Protein AF-A0A0S8E9A7-F1 (afdb_monomer)

Radius of gyration: 18.92 Å; Cα contacts (8 Å, |Δi|>4): 318; chains: 1; bounding box: 52×30×54 Å

Mean predicted aligned error: 4.1 Å

Secondary structure (DSSP, 8-state):
--HHHHHHHHHHHHHHHTT-HHHHHHHHHHHHHHSS--HHHHHHHHHHHHHTT-HHHHHHHHHHHHHH--SHHHHHHHHHHHHHTT-TTTTHHHHHHHHTSTTTHHHHHHHHHHHHHHTT-HHHHHHHHHHHHHH-TT-HHHHHHHHHHHHHTT-HHHHHHHHHHHHHH-TT-HHHHHHHHHHHHHHHT--

Solvent-accessible surface area (backbone atoms only — not comparable to full-atom values): 9112 Å² total; per-residue (Å²): 132,54,74,69,33,51,51,24,46,55,49,13,55,54,30,42,76,71,66,38,24,66,64,13,32,54,25,30,50,56,19,32,73,74,48,72,87,41,43,74,53,25,45,52,32,13,56,24,22,53,74,35,103,37,50,70,59,8,46,53,26,17,54,51,14,28,74,73,42,81,42,38,70,29,23,31,48,33,15,51,37,31,42,74,60,70,38,32,72,76,12,42,64,32,12,55,60,8,35,74,34,82,93,45,16,30,62,16,20,31,52,37,12,53,24,23,50,76,68,68,38,48,69,63,14,43,56,27,16,52,50,10,32,72,68,32,79,76,41,28,70,27,29,30,51,40,13,52,47,28,47,77,70,69,36,28,70,63,11,34,53,29,19,50,55,12,32,76,69,42,78,81,46,64,70,43,52,53,53,31,52,55,21,51,51,59,56,70,72,58,129

Foldseek 3Di:
DDPQLVVLQVQLVVCVVVVVLVSSLVSLVSSCVVPVQDLVSLLSNLVSCLSPPRLVSNLVSLVSSCVSPVALSSLLSNLVSCVSVVNLPVSQVSLVRNLVDLVCVLVSLLSNLVSCVSVVNLVSSLVSLVSSCVSPVLPLSSLLSNLVSCVVVVNLVSSLVSLVSSCVNVVPDPSSVVSNVVSVVSVVPPD

Nearest PDB structures (foldseek):
  6vbv-assembly1_4  TM=8.649E-01  e=5.309E-06  Bos taurus
  3fp3-assembly1_A  TM=7.570E-01  e=5.436E-05  Saccharomyces cerevisiae
  6i57-assembly1_A  TM=9.140E-01  e=6.088E-04  Homo sapiens
  2vyi-assembly2_B  TM=7.042E-01  e=2.721E-04  Homo sapiens
  6sar-assembly1_A  TM=5.916E-01  e=5.700E-03  Escherichia coli K-12

Structure (mmCIF, N/CA/C/O backbone):
data_AF-A0A0S8E9A7-F1
#
_entry.id   AF-A0A0S8E9A7-F1
#
loop_
_atom_site.group_PDB
_atom_site.id
_atom_site.type_symbol
_atom_site.label_atom_id
_atom_site.label_alt_id
_atom_site.label_comp_id
_atom_site.label_asym_id
_atom_site.label_entity_id
_atom_site.label_seq_id
_atom_site.pdbx_PDB_ins_code
_atom_site.Cartn_x
_atom_site.Cartn_y
_atom_site.Cartn_z
_atom_site.occupancy
_atom_site.B_iso_or_equiv
_atom_site.auth_seq_id
_atom_site.auth_comp_id
_atom_site.auth_asym_id
_atom_site.auth_atom_id
_ato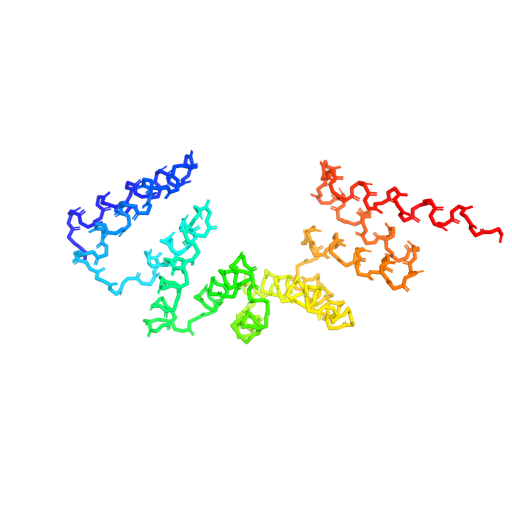m_site.pdbx_PDB_model_num
ATOM 1 N N . MET A 1 1 ? 23.914 -4.290 -19.694 1.00 64.25 1 MET A N 1
ATOM 2 C CA . MET A 1 1 ? 23.560 -2.848 -19.693 1.00 64.25 1 MET A CA 1
ATOM 3 C C . MET A 1 1 ? 24.747 -2.047 -20.204 1.00 64.25 1 MET A C 1
ATOM 5 O O . MET A 1 1 ? 25.859 -2.340 -19.786 1.00 64.25 1 MET A O 1
ATOM 9 N N . THR A 1 2 ? 24.536 -1.059 -21.077 1.00 79.62 2 THR A N 1
ATOM 10 C CA . THR A 1 2 ? 25.608 -0.145 -21.520 1.00 79.62 2 THR A CA 1
ATOM 11 C C . THR A 1 2 ? 25.925 0.902 -20.444 1.00 79.62 2 THR A C 1
ATOM 13 O O . THR A 1 2 ? 25.114 1.138 -19.540 1.00 79.62 2 THR A O 1
ATOM 16 N N . SER A 1 3 ? 27.086 1.561 -20.542 1.00 78.31 3 SER A N 1
ATOM 17 C CA . SER A 1 3 ? 27.472 2.673 -19.655 1.00 78.31 3 SER A CA 1
ATOM 18 C C . SER A 1 3 ? 26.429 3.800 -19.661 1.00 78.31 3 SER A C 1
ATOM 20 O O . SER A 1 3 ? 26.074 4.334 -18.609 1.00 78.31 3 SER A O 1
ATOM 22 N N . THR A 1 4 ? 25.853 4.089 -20.831 1.00 84.38 4 THR A N 1
ATOM 23 C CA . THR A 1 4 ? 24.794 5.088 -21.012 1.00 84.38 4 THR A CA 1
ATOM 24 C C . THR A 1 4 ? 23.491 4.683 -20.315 1.00 84.38 4 THR A C 1
ATOM 26 O O . THR A 1 4 ? 22.898 5.504 -19.617 1.00 84.38 4 THR A O 1
ATOM 29 N N . THR A 1 5 ? 23.054 3.423 -20.425 1.00 87.75 5 THR A N 1
ATOM 30 C CA . THR A 1 5 ? 21.851 2.922 -19.728 1.00 87.75 5 THR A CA 1
ATOM 31 C C . THR A 1 5 ? 22.016 2.972 -18.207 1.00 87.75 5 THR A C 1
ATOM 33 O O . THR A 1 5 ? 21.105 3.399 -17.498 1.00 87.75 5 THR A O 1
ATOM 36 N N . ARG A 1 6 ? 23.195 2.596 -17.692 1.00 89.31 6 ARG A N 1
ATOM 37 C CA . ARG A 1 6 ? 23.497 2.649 -16.253 1.00 89.31 6 ARG A CA 1
ATOM 38 C C . ARG A 1 6 ? 23.451 4.079 -15.708 1.00 89.31 6 ARG A C 1
ATOM 40 O O . ARG A 1 6 ? 22.835 4.308 -14.670 1.00 89.31 6 ARG A O 1
ATOM 47 N N . ARG A 1 7 ? 24.014 5.043 -16.444 1.00 94.12 7 ARG A N 1
ATOM 48 C CA . ARG A 1 7 ? 23.962 6.469 -16.089 1.00 94.12 7 ARG A CA 1
ATOM 49 C C . ARG A 1 7 ? 22.524 6.972 -15.936 1.00 94.12 7 ARG A C 1
ATOM 51 O O . ARG A 1 7 ? 22.223 7.670 -14.972 1.00 94.12 7 ARG A O 1
ATOM 58 N N . TRP A 1 8 ? 21.628 6.608 -16.855 1.00 94.25 8 TRP A N 1
ATOM 59 C CA . TRP A 1 8 ? 20.220 7.016 -16.782 1.00 94.25 8 TRP A CA 1
ATOM 60 C C . TRP A 1 8 ? 19.472 6.389 -15.602 1.00 94.25 8 TRP A C 1
ATOM 62 O O . TRP A 1 8 ? 18.645 7.055 -14.982 1.00 94.25 8 TRP A O 1
ATOM 72 N N . LEU A 1 9 ? 19.786 5.142 -15.244 1.00 94.50 9 LEU A N 1
ATOM 73 C CA . LEU A 1 9 ? 19.215 4.507 -14.056 1.00 94.50 9 LEU A CA 1
ATOM 74 C C . LEU A 1 9 ? 19.636 5.222 -12.762 1.00 94.50 9 LEU A C 1
ATOM 76 O O . LEU A 1 9 ? 18.802 5.481 -11.893 1.00 94.50 9 LEU A O 1
ATOM 80 N N . GLU A 1 10 ? 20.921 5.545 -12.628 1.00 95.00 10 GLU A N 1
ATOM 81 C CA . GLU A 1 10 ? 21.455 6.253 -11.459 1.00 95.00 10 GLU A CA 1
ATOM 82 C C . GLU A 1 10 ? 20.891 7.679 -11.354 1.00 95.00 10 GLU A C 1
ATOM 84 O O . GLU A 1 10 ? 20.508 8.119 -10.266 1.00 95.00 10 GLU A O 1
ATOM 89 N N . GLU A 1 11 ? 20.758 8.369 -12.490 1.00 95.50 11 GLU A N 1
ATOM 90 C CA . GLU A 1 11 ? 20.079 9.662 -12.598 1.00 95.50 11 GLU A CA 1
ATOM 91 C C . GLU A 1 11 ? 18.633 9.588 -12.102 1.00 95.50 11 GLU A C 1
ATOM 93 O O . GLU A 1 11 ? 18.245 10.358 -11.220 1.00 95.50 11 GLU A O 1
ATOM 98 N N . GLY A 1 12 ? 17.857 8.633 -12.626 1.00 95.44 12 GLY A N 1
ATOM 99 C CA . GLY A 1 12 ? 16.456 8.452 -12.261 1.00 95.44 12 GLY A CA 1
ATOM 100 C C . GLY A 1 12 ? 16.286 8.185 -10.770 1.00 95.44 12 GLY A C 1
ATOM 101 O O . GLY A 1 12 ? 15.520 8.879 -10.106 1.00 95.44 12 GLY A O 1
ATOM 102 N N . ARG A 1 13 ? 17.095 7.283 -10.196 1.00 95.56 13 ARG A N 1
ATOM 103 C CA . ARG A 1 13 ? 17.084 7.001 -8.748 1.00 95.56 13 ARG A CA 1
ATOM 104 C C . ARG A 1 13 ? 17.425 8.233 -7.914 1.00 95.56 13 ARG A C 1
ATOM 106 O O . ARG A 1 13 ? 16.851 8.441 -6.846 1.00 95.56 13 ARG A O 1
ATOM 113 N N . ARG A 1 14 ? 18.380 9.052 -8.365 1.00 96.88 14 ARG A N 1
ATOM 114 C CA . ARG A 1 14 ? 18.769 10.275 -7.653 1.00 96.88 14 ARG A CA 1
ATOM 115 C C . ARG A 1 14 ? 17.646 11.308 -7.660 1.00 96.88 14 ARG A C 1
ATOM 117 O O . ARG A 1 14 ? 17.377 11.882 -6.610 1.00 96.88 14 ARG A O 1
ATOM 124 N N . ARG A 1 15 ? 17.002 11.526 -8.807 1.00 94.88 15 ARG A N 1
ATOM 125 C CA . ARG A 1 15 ? 15.858 12.441 -8.939 1.00 94.88 15 ARG A CA 1
ATOM 126 C C . ARG A 1 15 ? 14.651 11.965 -8.147 1.00 94.88 15 ARG A C 1
ATOM 128 O O . ARG A 1 15 ? 14.087 12.742 -7.386 1.00 94.88 15 ARG A O 1
ATOM 135 N N . HIS A 1 16 ? 14.352 10.668 -8.213 1.00 92.88 16 HIS A N 1
ATOM 136 C CA . HIS A 1 16 ? 13.235 10.070 -7.484 1.00 92.88 16 HIS A CA 1
ATOM 137 C C . HIS A 1 16 ? 13.389 10.253 -5.971 1.00 92.88 16 HIS A C 1
ATOM 139 O O . HIS A 1 16 ? 12.453 10.686 -5.310 1.00 92.88 16 HIS A O 1
ATOM 145 N N . ARG A 1 17 ? 14.599 10.048 -5.427 1.00 93.31 17 ARG A N 1
ATOM 146 C CA . ARG A 1 17 ? 14.894 10.327 -4.007 1.00 93.31 17 ARG A CA 1
ATOM 147 C C . ARG A 1 17 ? 14.720 11.795 -3.612 1.00 93.31 17 ARG A C 1
ATOM 149 O O . ARG A 1 17 ? 14.474 12.071 -2.447 1.00 93.31 17 ARG A O 1
ATOM 156 N N . LYS A 1 18 ? 14.874 12.726 -4.556 1.00 94.00 18 LYS A N 1
ATOM 157 C CA . LYS A 1 18 ? 14.665 14.166 -4.343 1.00 94.00 18 LYS A CA 1
ATOM 158 C C . LYS A 1 18 ? 13.203 14.596 -4.525 1.00 94.00 18 LYS A C 1
ATOM 160 O O . LYS A 1 18 ? 12.924 15.781 -4.414 1.00 94.00 18 LYS A O 1
ATOM 165 N N . GLY A 1 19 ? 12.296 13.668 -4.838 1.00 91.31 19 GLY A N 1
ATOM 166 C CA . GLY A 1 19 ? 10.897 13.975 -5.144 1.00 91.31 19 GLY A CA 1
ATOM 167 C C . GLY A 1 19 ? 10.661 14.518 -6.558 1.00 91.31 19 GLY A C 1
ATOM 168 O O . GLY A 1 19 ? 9.518 14.775 -6.914 1.00 91.31 19 GLY A O 1
ATOM 169 N N . ASP A 1 20 ? 11.702 14.641 -7.393 1.00 93.69 20 ASP A N 1
ATOM 170 C CA . ASP A 1 20 ? 11.564 14.971 -8.819 1.00 93.69 20 ASP A CA 1
ATOM 171 C C . ASP A 1 20 ? 11.082 13.727 -9.585 1.00 93.69 20 ASP A C 1
ATOM 173 O O . ASP A 1 20 ? 11.854 13.030 -10.248 1.00 93.69 20 ASP A O 1
ATOM 177 N N . THR A 1 21 ? 9.800 13.396 -9.419 1.00 92.00 21 THR A N 1
ATOM 178 C CA . THR A 1 21 ? 9.164 12.199 -9.992 1.00 92.00 21 THR A CA 1
ATOM 179 C C . THR A 1 21 ? 9.057 12.289 -11.511 1.00 92.00 21 THR A C 1
ATOM 181 O O . THR A 1 21 ? 9.345 11.310 -12.201 1.00 92.00 21 THR A O 1
ATOM 184 N N . ARG A 1 22 ? 8.780 13.484 -12.047 1.00 90.88 22 ARG A N 1
ATOM 185 C CA . ARG A 1 22 ? 8.748 13.740 -13.493 1.00 90.88 22 ARG A CA 1
ATOM 186 C C . ARG A 1 22 ? 10.122 13.551 -14.137 1.00 90.88 22 ARG A C 1
ATOM 188 O O . ARG A 1 22 ? 10.251 12.797 -15.100 1.00 90.88 22 ARG A O 1
ATOM 195 N N . GLY A 1 23 ? 11.170 14.164 -13.585 1.00 93.25 23 GLY A N 1
ATOM 196 C CA . GLY A 1 23 ? 12.528 13.988 -14.094 1.00 93.25 23 GLY A CA 1
ATOM 197 C C . GLY A 1 23 ? 13.066 12.569 -13.890 1.00 93.25 23 GLY A C 1
ATOM 198 O O . GLY A 1 23 ? 13.834 12.071 -14.718 1.00 93.25 23 GLY A O 1
ATOM 199 N N . ALA A 1 24 ? 12.647 11.882 -12.822 1.00 94.88 24 ALA A N 1
ATOM 200 C CA . ALA A 1 24 ? 12.942 10.464 -12.642 1.0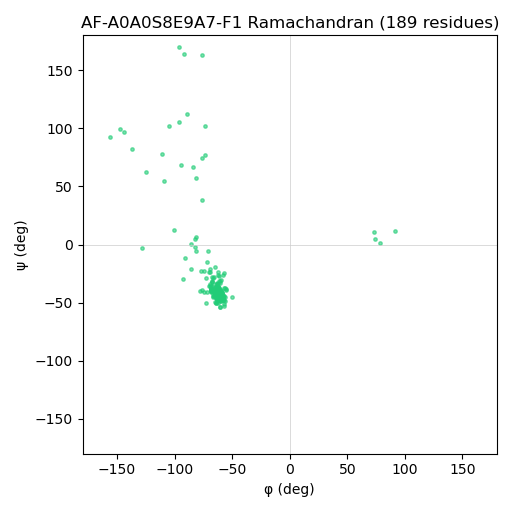0 94.88 24 ALA A CA 1
ATOM 201 C C . ALA A 1 24 ? 12.321 9.612 -13.755 1.00 94.88 24 ALA A C 1
ATOM 203 O O . ALA A 1 24 ? 13.015 8.775 -14.333 1.00 94.88 24 ALA A O 1
ATOM 204 N N . LEU A 1 25 ? 11.053 9.861 -14.096 1.00 92.94 25 LEU A N 1
ATOM 205 C CA . LEU A 1 25 ? 10.342 9.149 -15.154 1.00 92.94 25 LEU A CA 1
ATOM 206 C C . LEU A 1 25 ? 11.011 9.339 -16.520 1.00 92.94 25 LEU A C 1
ATOM 208 O O . LEU A 1 25 ? 11.219 8.365 -17.244 1.00 92.94 25 LEU A O 1
ATOM 212 N N . GLU A 1 26 ? 11.436 10.562 -16.845 1.00 93.19 26 GLU A N 1
ATOM 213 C CA . GLU A 1 26 ? 12.195 10.836 -18.069 1.00 93.19 26 GLU A CA 1
ATOM 214 C C . GLU A 1 26 ? 13.496 10.026 -18.124 1.00 93.19 26 GLU A C 1
ATOM 216 O O . GLU A 1 26 ? 13.791 9.389 -19.141 1.00 93.19 26 GLU A O 1
ATOM 221 N N . ALA A 1 27 ? 14.265 10.018 -17.030 1.00 95.00 27 ALA A N 1
ATOM 222 C CA . ALA A 1 27 ? 15.522 9.283 -16.934 1.00 95.00 27 ALA A CA 1
ATOM 223 C C . ALA A 1 27 ? 15.310 7.763 -17.038 1.00 95.00 27 ALA A C 1
ATOM 225 O O . ALA A 1 27 ? 16.007 7.097 -17.811 1.00 95.00 27 ALA A O 1
ATOM 226 N N . TYR A 1 28 ? 14.309 7.209 -16.347 1.00 95.25 28 TYR A N 1
ATOM 227 C CA . TYR A 1 28 ? 13.935 5.801 -16.490 1.00 95.25 28 TYR A CA 1
ATOM 228 C C . TYR A 1 28 ? 13.488 5.477 -17.920 1.00 95.25 28 TYR A C 1
ATOM 230 O O . TYR A 1 28 ? 13.915 4.465 -18.470 1.00 95.25 28 TYR A O 1
ATOM 238 N N . GLY A 1 29 ? 12.739 6.365 -18.578 1.00 92.81 29 GLY A N 1
ATOM 239 C CA . GLY A 1 29 ? 12.373 6.222 -19.988 1.00 92.81 29 GLY A CA 1
ATOM 240 C C . GLY A 1 29 ? 13.590 6.160 -20.918 1.00 92.81 29 GLY A C 1
ATOM 241 O O . GLY A 1 29 ? 13.630 5.334 -21.831 1.00 92.81 29 GLY A O 1
ATOM 242 N N . ARG A 1 30 ? 14.632 6.973 -20.673 1.00 94.62 30 ARG A N 1
ATOM 243 C CA . ARG A 1 30 ? 15.895 6.893 -21.438 1.00 94.62 30 ARG A CA 1
ATOM 244 C C . ARG A 1 30 ? 16.624 5.569 -21.205 1.00 94.62 30 ARG A C 1
ATOM 246 O O . ARG A 1 30 ? 17.165 5.003 -22.151 1.00 94.62 30 ARG A O 1
ATOM 253 N N . CYS A 1 31 ? 16.620 5.073 -19.966 1.00 93.38 31 CYS A N 1
ATOM 254 C CA . CYS A 1 31 ? 17.175 3.766 -19.615 1.00 93.38 31 CYS A CA 1
ATOM 255 C C . CYS A 1 31 ? 16.451 2.639 -20.375 1.00 93.38 31 CYS A C 1
ATOM 257 O O . CYS A 1 31 ? 17.096 1.819 -21.030 1.00 93.38 31 CYS A O 1
ATOM 259 N N . LEU A 1 32 ? 15.116 2.662 -20.362 1.00 94.19 32 LEU A N 1
ATOM 260 C CA . LEU A 1 32 ? 14.270 1.658 -21.007 1.00 94.19 32 LEU A CA 1
ATOM 261 C C . LEU A 1 32 ? 14.359 1.693 -22.539 1.00 94.19 32 LEU A C 1
ATOM 263 O O . LEU A 1 32 ? 14.236 0.651 -23.167 1.00 94.19 32 LEU A O 1
ATOM 267 N N . ARG A 1 33 ? 14.662 2.834 -23.173 1.00 93.25 33 ARG A N 1
ATOM 268 C CA . ARG A 1 33 ? 14.934 2.854 -24.625 1.00 93.25 33 ARG A CA 1
ATOM 269 C C . ARG A 1 33 ? 16.175 2.049 -25.022 1.00 93.25 33 ARG A C 1
ATOM 271 O O . ARG A 1 33 ? 16.192 1.469 -26.097 1.00 93.25 33 ARG A O 1
ATOM 278 N N . GLY A 1 34 ? 17.207 2.023 -24.175 1.00 89.75 34 GLY A N 1
ATOM 279 C CA . GLY A 1 34 ? 18.429 1.250 -24.435 1.00 89.75 34 GLY A CA 1
ATOM 280 C C . GLY A 1 34 ? 18.353 -0.212 -23.982 1.00 89.75 34 GLY A C 1
ATOM 281 O O . GLY A 1 34 ? 19.148 -1.030 -24.432 1.00 89.75 34 GLY A O 1
ATOM 282 N N . ALA A 1 35 ? 17.440 -0.532 -23.064 1.00 90.19 35 ALA A N 1
ATOM 283 C CA . ALA A 1 35 ? 17.187 -1.885 -22.578 1.00 90.19 35 ALA A CA 1
ATOM 284 C C . ALA A 1 35 ? 15.740 -1.968 -22.034 1.00 90.19 35 ALA A C 1
ATOM 286 O O . ALA A 1 35 ? 15.517 -1.623 -20.865 1.00 90.19 35 ALA A O 1
ATOM 287 N N . PRO A 1 36 ? 14.770 -2.373 -22.879 1.00 91.62 36 PRO A N 1
ATOM 288 C CA . PRO A 1 36 ? 13.335 -2.199 -22.626 1.00 91.62 36 PRO A CA 1
ATOM 289 C C . PRO A 1 36 ? 12.753 -3.122 -21.561 1.00 91.62 36 PRO A C 1
ATOM 291 O O . PRO A 1 36 ? 11.824 -2.707 -20.867 1.00 91.62 36 PRO A O 1
ATOM 294 N N . ASP A 1 37 ? 13.326 -4.308 -21.378 1.00 91.44 37 ASP A N 1
ATOM 295 C CA . ASP A 1 37 ? 12.751 -5.358 -20.531 1.00 91.44 37 ASP A CA 1
ATOM 296 C C . ASP A 1 37 ? 13.561 -5.542 -19.248 1.00 91.44 37 ASP A C 1
ATOM 298 O O . ASP A 1 37 ? 14.056 -6.616 -18.915 1.00 91.44 37 ASP A O 1
ATOM 302 N N . GLN A 1 38 ? 13.734 -4.439 -18.518 1.00 93.62 38 GLN A N 1
ATOM 303 C CA . GLN A 1 38 ? 14.379 -4.438 -17.209 1.00 93.62 38 GLN A CA 1
ATOM 304 C C . GLN A 1 38 ? 13.319 -4.291 -16.111 1.00 93.62 38 GLN A C 1
ATOM 306 O O . GLN A 1 38 ? 12.873 -3.166 -15.861 1.00 93.62 38 GLN A O 1
ATOM 311 N N . PRO A 1 39 ? 12.929 -5.379 -15.419 1.00 93.12 39 PRO A N 1
ATOM 312 C CA . PRO A 1 39 ? 11.796 -5.355 -14.499 1.00 93.12 39 PRO A CA 1
ATOM 313 C C . PRO A 1 39 ? 12.012 -4.349 -13.366 1.00 93.12 39 PRO A C 1
ATOM 315 O O . PRO A 1 39 ? 11.128 -3.553 -13.083 1.00 93.12 39 PRO A O 1
ATOM 318 N N . ASP A 1 40 ? 13.211 -4.266 -12.786 1.00 93.88 40 ASP A N 1
ATOM 319 C CA . ASP A 1 40 ? 13.479 -3.305 -11.708 1.00 93.88 40 ASP A CA 1
ATOM 320 C C . ASP A 1 40 ? 13.350 -1.839 -12.156 1.00 93.88 40 ASP A C 1
ATOM 322 O O . ASP A 1 40 ? 12.932 -0.990 -11.370 1.00 93.88 40 ASP A O 1
ATOM 326 N N . VAL A 1 41 ? 13.689 -1.526 -13.411 1.00 96.00 41 VAL A N 1
ATOM 327 C CA . VAL A 1 41 ? 13.551 -0.167 -13.961 1.00 96.00 41 VAL A CA 1
ATOM 328 C C . VAL A 1 41 ? 12.089 0.130 -14.289 1.00 96.00 41 VAL A C 1
ATOM 330 O O . VAL A 1 41 ? 11.626 1.233 -14.010 1.00 96.00 41 VAL A O 1
ATOM 333 N N . LEU A 1 42 ? 11.352 -0.852 -14.816 1.00 97.50 42 LEU A N 1
ATOM 334 C CA . LEU A 1 42 ? 9.910 -0.748 -15.052 1.00 97.50 42 LEU A CA 1
ATOM 335 C C . LEU A 1 42 ? 9.149 -0.502 -13.742 1.00 97.50 42 LEU A C 1
ATOM 337 O O . LEU A 1 42 ? 8.297 0.378 -13.694 1.00 97.50 42 LEU A O 1
ATOM 341 N N . LEU A 1 43 ? 9.505 -1.194 -12.656 1.00 96.88 43 LEU A N 1
ATOM 342 C CA . LEU A 1 43 ? 8.903 -0.967 -11.338 1.00 96.88 43 LEU A CA 1
ATOM 343 C C . LEU A 1 43 ? 9.204 0.436 -10.796 1.00 96.88 43 LEU A C 1
ATOM 345 O O . LEU A 1 43 ? 8.309 1.096 -10.274 1.00 96.88 43 LEU A O 1
ATOM 349 N N . LEU A 1 44 ? 10.442 0.919 -10.945 1.00 95.94 44 LEU A N 1
ATOM 350 C CA . LEU A 1 44 ? 10.803 2.283 -10.549 1.00 95.94 44 LEU A CA 1
ATOM 351 C C . LEU A 1 44 ? 10.053 3.340 -11.374 1.00 95.94 44 LEU A C 1
ATOM 353 O O . LEU A 1 44 ? 9.583 4.327 -10.809 1.00 95.94 44 LEU A O 1
ATOM 357 N N . ALA A 1 45 ? 9.903 3.120 -12.682 1.00 95.75 45 ALA A N 1
ATOM 358 C CA . ALA A 1 45 ? 9.120 3.983 -13.561 1.00 95.75 45 ALA A CA 1
ATOM 359 C C . ALA A 1 45 ? 7.635 3.986 -13.175 1.00 95.75 45 ALA A C 1
ATOM 361 O O . ALA A 1 45 ? 7.053 5.060 -13.066 1.00 95.75 45 ALA A O 1
ATOM 362 N N . ALA A 1 46 ? 7.051 2.820 -12.882 1.00 96.00 46 ALA A N 1
ATOM 363 C CA . ALA A 1 46 ? 5.670 2.703 -12.418 1.00 96.00 46 ALA A CA 1
ATOM 364 C C . ALA A 1 46 ? 5.437 3.472 -11.109 1.00 96.00 46 ALA A C 1
ATOM 366 O O . ALA A 1 46 ? 4.486 4.241 -10.998 1.00 96.00 46 ALA A O 1
ATOM 367 N N . MET A 1 47 ? 6.339 3.326 -10.133 1.00 93.38 47 MET A N 1
ATOM 368 C CA . MET A 1 47 ? 6.258 4.051 -8.860 1.00 93.38 47 MET A CA 1
ATOM 369 C C . MET A 1 47 ? 6.420 5.564 -9.042 1.00 93.38 47 MET A C 1
ATOM 371 O O . MET A 1 47 ? 5.692 6.328 -8.416 1.00 93.38 47 MET A O 1
ATOM 375 N N . ALA A 1 48 ? 7.360 6.006 -9.885 1.00 93.38 48 ALA A N 1
ATOM 376 C CA . ALA A 1 48 ? 7.546 7.426 -10.180 1.00 93.38 48 ALA A CA 1
ATOM 377 C C . ALA A 1 48 ? 6.321 8.016 -10.891 1.00 93.38 48 ALA A C 1
ATOM 379 O O . ALA A 1 48 ? 5.825 9.058 -10.473 1.00 93.38 48 ALA A O 1
ATOM 380 N N . ALA A 1 49 ? 5.794 7.318 -11.901 1.00 93.06 49 ALA A N 1
ATOM 381 C CA . ALA A 1 49 ? 4.602 7.727 -12.634 1.00 93.06 49 ALA A CA 1
ATOM 382 C C . ALA A 1 49 ? 3.349 7.752 -11.749 1.00 93.06 49 ALA A C 1
ATOM 384 O O . ALA A 1 49 ? 2.548 8.661 -11.894 1.00 93.06 49 ALA A O 1
ATOM 385 N N . SER A 1 50 ? 3.206 6.822 -10.795 1.00 90.88 50 SER A N 1
ATOM 386 C CA . SER A 1 50 ? 2.084 6.801 -9.841 1.00 90.88 50 SER A CA 1
ATOM 387 C C . SER A 1 50 ? 2.129 7.941 -8.820 1.00 90.88 50 SER A C 1
ATOM 389 O O . SER A 1 50 ? 1.105 8.256 -8.225 1.00 90.88 50 SER A O 1
ATOM 391 N N . GLN A 1 51 ? 3.312 8.508 -8.565 1.00 86.88 51 GLN A N 1
ATOM 392 C CA . GLN A 1 51 ? 3.502 9.691 -7.713 1.00 86.88 51 GLN A CA 1
ATOM 393 C C . GLN A 1 51 ? 3.451 10.996 -8.520 1.00 86.88 51 GLN A C 1
ATOM 395 O O . GLN A 1 51 ? 3.445 12.083 -7.948 1.00 86.88 51 GLN A O 1
ATOM 400 N N . SER A 1 52 ? 3.484 10.894 -9.846 1.00 83.19 52 SER A N 1
ATOM 401 C CA . SER A 1 52 ? 3.164 11.974 -10.772 1.00 83.19 52 SER A CA 1
ATOM 402 C C . SER A 1 52 ? 1.679 11.896 -11.132 1.00 83.19 52 SER A C 1
ATOM 404 O O . SER A 1 52 ? 1.042 10.863 -10.958 1.00 83.19 52 SER A O 1
ATOM 406 N N . ASP A 1 53 ? 1.122 12.963 -11.691 1.00 77.19 53 ASP A N 1
ATOM 407 C CA . ASP A 1 53 ? -0.276 13.004 -12.146 1.00 77.19 53 ASP A CA 1
ATOM 408 C C . ASP A 1 53 ? -0.481 12.240 -13.484 1.00 77.19 53 ASP A C 1
ATOM 410 O O . ASP A 1 53 ? -1.192 12.678 -14.384 1.00 77.19 53 ASP A O 1
ATOM 414 N N . CYS A 1 54 ? 0.214 11.102 -13.652 1.00 80.62 54 CYS A N 1
ATOM 415 C CA . CYS A 1 54 ? 0.276 10.291 -14.876 1.00 80.62 54 CYS A CA 1
ATOM 416 C C . CYS A 1 54 ? -0.131 8.821 -14.617 1.00 80.62 54 CYS A C 1
ATOM 418 O O . CYS A 1 54 ? 0.671 7.903 -14.832 1.00 80.62 54 CYS A O 1
ATOM 420 N N . PRO A 1 55 ? -1.375 8.545 -14.181 1.00 75.44 55 PRO A N 1
ATOM 421 C CA . PRO A 1 55 ? -1.795 7.201 -13.766 1.00 75.44 55 PRO A CA 1
ATOM 422 C C . PRO A 1 55 ? -1.749 6.156 -14.896 1.00 75.44 55 PRO A C 1
ATOM 424 O O . PRO A 1 55 ? -1.397 5.002 -14.655 1.00 75.44 55 PRO A O 1
ATOM 427 N N . ARG A 1 56 ? -2.026 6.552 -16.149 1.00 81.00 56 ARG A N 1
ATOM 428 C CA . ARG A 1 56 ? -1.991 5.638 -17.313 1.00 81.00 56 ARG A CA 1
ATOM 429 C C . ARG A 1 56 ? -0.587 5.104 -17.612 1.00 81.00 56 ARG A C 1
ATOM 431 O O . ARG A 1 56 ? -0.419 3.930 -17.950 1.00 81.00 56 ARG A O 1
ATOM 438 N N . ASP A 1 57 ? 0.426 5.951 -17.455 1.00 88.19 57 ASP A N 1
ATOM 439 C CA . ASP A 1 57 ? 1.820 5.550 -17.649 1.00 88.19 57 ASP A CA 1
ATOM 440 C C . ASP A 1 57 ? 2.255 4.583 -16.544 1.00 88.19 57 ASP A C 1
ATOM 442 O O . ASP A 1 57 ? 2.921 3.582 -16.818 1.00 88.19 57 ASP A O 1
ATOM 446 N N . ALA A 1 58 ? 1.828 4.839 -15.303 1.00 94.19 58 ALA A N 1
ATOM 447 C CA . ALA A 1 58 ? 2.134 3.985 -14.162 1.00 94.19 58 ALA A CA 1
ATOM 448 C C . ALA A 1 58 ? 1.643 2.550 -14.376 1.00 94.19 58 ALA A C 1
ATOM 450 O O . ALA A 1 58 ? 2.410 1.599 -14.191 1.00 94.19 58 ALA A O 1
ATOM 451 N N . GLU A 1 59 ? 0.390 2.393 -14.809 1.00 95.31 59 GLU A N 1
ATOM 452 C CA . GLU A 1 59 ? -0.195 1.078 -15.072 1.00 95.31 59 GLU A CA 1
ATOM 453 C C . GLU A 1 59 ? 0.537 0.367 -16.211 1.00 95.31 59 GLU A C 1
ATOM 455 O O . GLU A 1 59 ? 0.897 -0.806 -16.085 1.00 95.31 59 GLU A O 1
ATOM 460 N N . THR A 1 60 ? 0.843 1.094 -17.288 1.00 95.56 60 THR A N 1
ATOM 461 C CA . THR A 1 60 ? 1.584 0.556 -18.435 1.00 95.56 60 THR A CA 1
ATOM 462 C C . THR A 1 60 ? 2.939 -0.008 -18.004 1.00 95.56 60 THR A C 1
ATOM 464 O O . THR A 1 60 ? 3.287 -1.140 -18.355 1.00 95.56 60 THR A O 1
ATOM 467 N N . PHE A 1 61 ? 3.710 0.736 -17.206 1.00 96.69 61 PHE A N 1
ATOM 468 C CA . PHE A 1 61 ? 4.997 0.256 -16.698 1.00 96.69 61 PHE A CA 1
ATOM 469 C C . PHE A 1 61 ? 4.845 -0.937 -15.748 1.00 96.69 61 PHE A C 1
ATOM 471 O O . PHE A 1 61 ? 5.619 -1.891 -15.853 1.00 96.69 61 PHE A O 1
ATOM 478 N N . ALA A 1 62 ? 3.848 -0.923 -14.860 1.00 97.19 62 ALA A N 1
ATOM 479 C CA . ALA A 1 62 ? 3.619 -2.013 -13.916 1.00 97.19 62 ALA A CA 1
ATOM 480 C C . ALA A 1 62 ? 3.211 -3.318 -14.617 1.00 97.19 62 ALA A C 1
ATOM 482 O O . ALA A 1 62 ? 3.773 -4.374 -14.324 1.00 97.19 62 ALA A O 1
ATOM 483 N N . ARG A 1 63 ? 2.299 -3.258 -15.597 1.00 97.50 63 ARG A N 1
ATOM 484 C CA . ARG A 1 63 ? 1.895 -4.432 -16.390 1.00 97.50 63 ARG A CA 1
ATOM 485 C C . ARG A 1 63 ? 3.056 -4.998 -17.198 1.00 97.50 63 ARG A C 1
ATOM 487 O O . ARG A 1 63 ? 3.240 -6.212 -17.230 1.00 97.50 63 ARG A O 1
ATOM 494 N N . ARG A 1 64 ? 3.890 -4.134 -17.788 1.00 97.50 64 ARG A N 1
ATOM 495 C CA . ARG A 1 64 ? 5.125 -4.568 -18.458 1.00 97.50 64 ARG A CA 1
ATOM 496 C C . ARG A 1 64 ? 6.091 -5.248 -17.489 1.00 97.50 64 ARG A C 1
ATOM 498 O O . ARG A 1 64 ? 6.668 -6.268 -17.844 1.00 97.50 64 ARG A O 1
ATOM 505 N N . ALA A 1 65 ? 6.251 -4.728 -16.270 1.00 97.69 65 ALA A N 1
ATOM 506 C CA . ALA A 1 65 ? 7.101 -5.366 -15.266 1.00 97.69 65 ALA A CA 1
ATOM 507 C C . ALA A 1 65 ? 6.612 -6.782 -14.925 1.00 97.69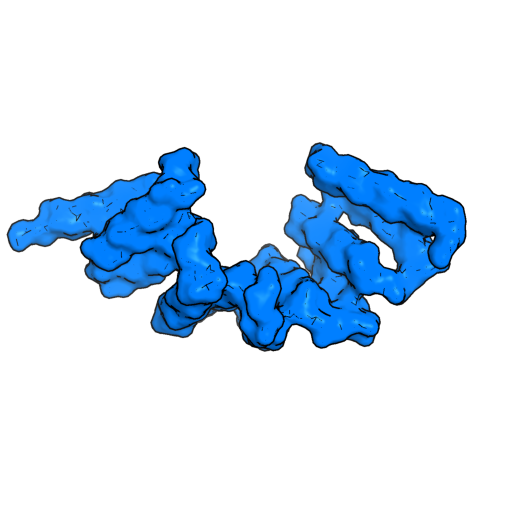 65 ALA A C 1
ATOM 509 O O . ALA A 1 65 ? 7.422 -7.704 -14.896 1.00 97.69 65 ALA A O 1
ATOM 510 N N . VAL A 1 66 ? 5.297 -6.962 -14.749 1.00 97.88 66 VAL A N 1
ATOM 511 C CA . VAL A 1 66 ? 4.677 -8.277 -14.511 1.00 97.88 66 VAL A CA 1
ATOM 512 C C . VAL A 1 66 ? 4.871 -9.221 -15.700 1.00 97.88 66 VAL A C 1
ATOM 514 O O . VAL A 1 66 ? 5.197 -10.385 -15.488 1.00 97.88 66 VAL A O 1
ATOM 517 N N . ALA A 1 67 ? 4.726 -8.734 -16.936 1.00 97.50 67 ALA A N 1
ATOM 518 C CA . ALA A 1 67 ? 4.939 -9.543 -18.138 1.00 97.50 67 ALA A CA 1
ATOM 519 C C . ALA A 1 67 ? 6.387 -10.052 -18.260 1.00 97.50 67 ALA A C 1
ATOM 521 O O . ALA A 1 67 ? 6.608 -11.179 -18.691 1.00 97.50 67 ALA A O 1
ATOM 522 N N . VAL A 1 68 ? 7.368 -9.238 -17.854 1.00 97.38 68 VAL A N 1
ATOM 523 C CA . VAL A 1 68 ? 8.790 -9.623 -17.857 1.00 97.38 68 VAL A CA 1
ATOM 524 C C . VAL A 1 68 ? 9.132 -10.529 -16.671 1.00 97.38 68 VAL A C 1
ATOM 526 O O . VAL A 1 68 ? 9.913 -11.468 -16.814 1.00 97.38 68 VAL A O 1
ATOM 529 N N . ARG A 1 69 ? 8.579 -10.249 -15.484 1.00 96.81 69 ARG A N 1
ATOM 530 C CA . ARG A 1 69 ? 8.817 -11.023 -14.261 1.00 96.81 69 ARG A CA 1
ATOM 531 C C . ARG A 1 69 ? 7.569 -11.020 -13.361 1.00 96.81 69 ARG A C 1
ATOM 533 O O . ARG A 1 69 ? 7.381 -10.072 -12.598 1.00 96.81 69 ARG A O 1
ATOM 540 N N . PRO A 1 70 ? 6.748 -12.086 -13.374 1.00 95.06 70 PRO A N 1
ATOM 541 C CA . PRO A 1 70 ? 5.528 -12.174 -12.570 1.00 95.06 70 PRO A CA 1
ATOM 542 C C . PRO A 1 70 ? 5.829 -12.593 -11.119 1.00 95.06 70 PRO A C 1
ATOM 544 O O . PRO A 1 70 ? 5.337 -13.607 -10.634 1.00 95.06 70 PRO A O 1
ATOM 547 N N . ASP A 1 71 ? 6.672 -11.826 -10.426 1.00 95.19 71 ASP A N 1
ATOM 548 C CA . ASP A 1 71 ? 7.027 -12.055 -9.023 1.00 95.19 71 ASP A CA 1
ATOM 549 C C . ASP A 1 71 ? 6.182 -11.213 -8.055 1.00 95.19 71 ASP A C 1
ATOM 551 O O . ASP A 1 71 ? 5.467 -10.287 -8.452 1.00 95.19 71 ASP A O 1
ATOM 555 N N . GLY A 1 72 ? 6.289 -11.510 -6.756 1.00 95.44 72 GLY A N 1
ATOM 556 C CA . GLY A 1 72 ? 5.533 -10.806 -5.720 1.00 95.44 72 GLY A CA 1
ATOM 557 C C . GLY A 1 72 ? 5.743 -9.289 -5.753 1.00 95.44 72 GLY A C 1
ATOM 558 O O . GLY A 1 72 ? 4.791 -8.527 -5.605 1.00 95.44 72 GLY A O 1
ATOM 559 N N . ARG A 1 73 ? 6.970 -8.819 -6.019 1.00 96.19 73 ARG A N 1
ATOM 560 C CA . ARG A 1 73 ? 7.282 -7.381 -6.078 1.00 96.19 73 ARG A CA 1
ATOM 561 C C . ARG A 1 73 ? 6.580 -6.686 -7.247 1.00 96.19 73 ARG A C 1
ATOM 563 O O . ARG A 1 73 ? 6.101 -5.558 -7.089 1.00 96.19 73 ARG A O 1
ATOM 570 N N . SER A 1 74 ? 6.524 -7.337 -8.405 1.0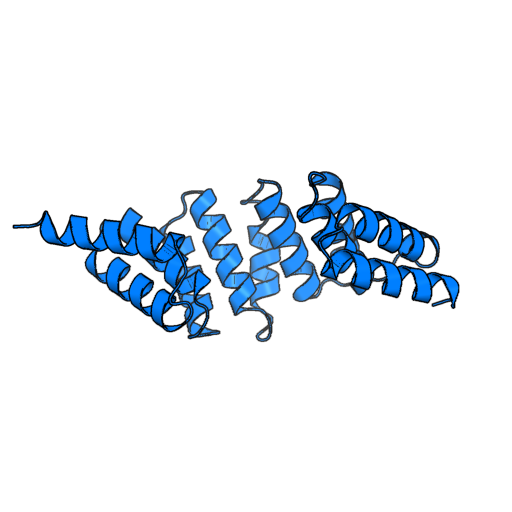0 96.94 74 SER A N 1
ATOM 571 C CA . SER A 1 74 ? 5.859 -6.792 -9.589 1.00 96.94 74 SER A CA 1
ATOM 572 C C . SER A 1 74 ? 4.343 -6.803 -9.429 1.00 96.94 74 SER A C 1
ATOM 574 O O . SER A 1 74 ? 3.698 -5.793 -9.709 1.00 96.94 74 SER A O 1
ATOM 576 N N . MET A 1 75 ? 3.795 -7.880 -8.861 1.00 98.06 75 MET A N 1
ATOM 577 C CA . MET A 1 75 ? 2.374 -7.990 -8.521 1.00 98.06 75 MET A CA 1
ATOM 578 C C . MET A 1 75 ? 1.940 -6.942 -7.485 1.00 98.06 75 MET A C 1
ATOM 580 O O . MET A 1 75 ? 0.943 -6.251 -7.690 1.00 98.06 75 MET A O 1
ATOM 584 N N . LEU A 1 76 ? 2.733 -6.734 -6.428 1.00 98.25 76 LEU A N 1
ATOM 585 C CA . LEU A 1 76 ? 2.487 -5.695 -5.424 1.00 98.25 76 LEU A CA 1
ATOM 586 C C . LEU A 1 76 ? 2.487 -4.300 -6.051 1.00 98.25 76 LEU A C 1
ATOM 588 O O . LEU A 1 76 ? 1.623 -3.480 -5.754 1.00 98.25 76 LEU A O 1
ATOM 592 N N . THR A 1 77 ? 3.455 -4.023 -6.925 1.00 97.81 77 THR A N 1
ATOM 593 C CA . THR A 1 77 ? 3.554 -2.719 -7.592 1.00 97.81 77 THR A CA 1
ATOM 594 C C . THR A 1 77 ? 2.353 -2.474 -8.501 1.00 97.81 77 THR A C 1
ATOM 596 O O . THR A 1 77 ? 1.782 -1.389 -8.443 1.00 97.81 77 THR A O 1
ATOM 599 N N . LEU A 1 78 ? 1.926 -3.475 -9.279 1.00 98.00 78 LEU A N 1
ATOM 600 C CA . LEU A 1 78 ? 0.716 -3.381 -10.099 1.00 98.00 78 LEU A CA 1
ATOM 601 C C . LEU A 1 78 ? -0.526 -3.117 -9.242 1.00 98.00 78 LEU A C 1
ATOM 603 O O . LEU A 1 78 ? -1.261 -2.175 -9.522 1.00 98.00 78 LEU A O 1
ATOM 607 N N . GLY A 1 79 ? -0.716 -3.878 -8.164 1.00 97.94 79 GLY A N 1
ATOM 608 C CA . GLY A 1 79 ? -1.834 -3.681 -7.242 1.00 97.94 79 GLY A CA 1
ATOM 609 C C . GLY A 1 79 ? -1.872 -2.278 -6.632 1.00 97.94 79 GLY A C 1
ATOM 610 O O . GLY A 1 79 ? -2.913 -1.625 -6.612 1.00 97.94 79 GLY A O 1
ATOM 611 N N . LYS A 1 80 ? -0.716 -1.760 -6.203 1.00 97.38 80 LYS A N 1
ATOM 612 C CA . LYS A 1 80 ? -0.593 -0.391 -5.678 1.00 97.38 80 LYS A CA 1
ATOM 613 C C . LYS A 1 80 ? -0.950 0.650 -6.729 1.00 97.38 80 LYS A C 1
ATOM 615 O O . LYS A 1 80 ? -1.668 1.591 -6.406 1.00 97.38 80 LYS A O 1
ATOM 620 N N . VAL A 1 81 ? -0.464 0.488 -7.957 1.00 96.94 81 VAL A N 1
ATOM 621 C CA . VAL A 1 81 ? -0.747 1.410 -9.063 1.00 96.94 81 VAL A CA 1
ATOM 622 C C . VAL A 1 81 ? -2.237 1.434 -9.398 1.00 96.94 81 VAL A C 1
ATOM 624 O O . VAL A 1 81 ? -2.800 2.518 -9.497 1.00 96.94 81 VAL A O 1
ATOM 627 N N . LEU A 1 82 ? -2.888 0.272 -9.499 1.00 96.75 82 LEU A N 1
ATOM 628 C CA . LEU A 1 82 ? -4.327 0.177 -9.777 1.00 96.75 82 LEU A CA 1
ATOM 629 C C . LEU A 1 82 ? -5.157 0.845 -8.672 1.00 96.75 82 LEU A C 1
ATOM 631 O O . LEU A 1 82 ? -6.029 1.668 -8.951 1.00 96.75 82 LEU A O 1
ATOM 635 N N . LEU A 1 83 ? -4.797 0.600 -7.409 1.00 95.88 83 LEU A N 1
ATOM 636 C CA . LEU A 1 83 ? -5.451 1.231 -6.266 1.00 95.88 83 LEU A CA 1
ATOM 637 C C . LEU A 1 83 ? -5.303 2.765 -6.274 1.00 95.88 83 LEU A C 1
ATOM 639 O O . LEU A 1 83 ? -6.271 3.479 -6.001 1.00 95.88 83 LEU A O 1
ATOM 643 N N . HIS A 1 84 ? -4.112 3.289 -6.589 1.00 93.38 84 HIS A N 1
ATOM 644 C CA . HIS A 1 84 ? -3.889 4.738 -6.710 1.00 93.38 84 HIS A CA 1
ATOM 645 C C .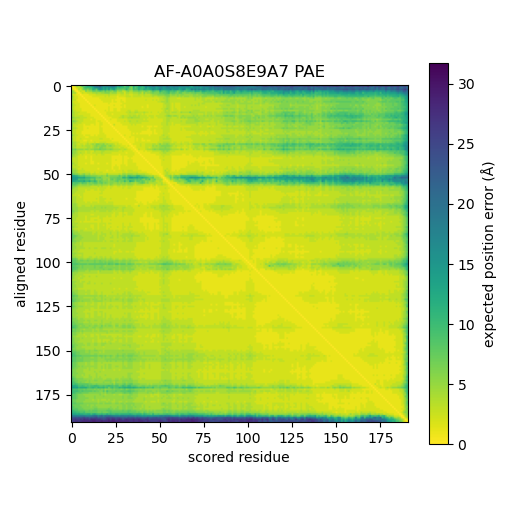 HIS A 1 84 ? -4.596 5.330 -7.935 1.00 93.38 84 HIS A C 1
ATOM 647 O O . HIS A 1 84 ? -5.098 6.447 -7.853 1.00 93.38 84 HIS A O 1
ATOM 653 N N . GLY A 1 85 ? -4.686 4.571 -9.029 1.00 92.38 85 GLY A N 1
ATOM 654 C CA . GLY A 1 85 ? -5.404 4.938 -10.251 1.00 92.38 85 GLY A CA 1
ATOM 655 C C . GLY A 1 85 ? -6.929 4.937 -10.119 1.00 92.38 85 GLY A C 1
ATOM 656 O O . GLY A 1 85 ? -7.608 5.359 -11.050 1.00 92.38 85 GLY A O 1
ATOM 657 N N . GLY A 1 86 ? -7.470 4.506 -8.974 1.00 93.88 86 GLY A N 1
ATOM 658 C CA . GLY A 1 86 ? -8.907 4.526 -8.699 1.00 93.88 86 GLY A CA 1
ATOM 659 C C . GLY A 1 86 ? -9.647 3.248 -9.087 1.00 93.88 86 GLY A C 1
ATOM 660 O O . GLY A 1 86 ? -10.873 3.249 -9.041 1.00 93.88 86 GLY A O 1
ATOM 661 N N . ASP A 1 87 ? -8.931 2.165 -9.401 1.00 96.44 87 ASP A N 1
ATOM 662 C CA . ASP A 1 87 ? -9.508 0.853 -9.705 1.00 96.44 87 ASP A CA 1
ATOM 663 C C . ASP A 1 87 ? -9.169 -0.161 -8.591 1.00 96.44 87 ASP A C 1
ATOM 665 O O . ASP A 1 87 ? -8.227 -0.956 -8.705 1.00 96.44 87 ASP A O 1
ATOM 669 N N . PRO A 1 88 ? -9.875 -0.097 -7.444 1.00 97.69 88 PRO A N 1
ATOM 670 C CA . PRO A 1 88 ? -9.625 -0.998 -6.327 1.00 97.69 88 PRO A CA 1
ATOM 671 C C . PRO A 1 88 ? -10.045 -2.444 -6.618 1.00 97.69 88 PRO A C 1
ATOM 673 O O . PRO A 1 88 ? -9.537 -3.338 -5.949 1.00 97.69 88 PRO A O 1
ATOM 676 N N . ASP A 1 89 ? -10.936 -2.691 -7.584 1.00 98.31 89 ASP A N 1
ATOM 677 C CA . ASP A 1 89 ? -11.355 -4.049 -7.950 1.00 98.31 89 ASP A CA 1
ATOM 678 C C . ASP A 1 89 ? -10.235 -4.767 -8.710 1.00 98.31 89 ASP A C 1
ATOM 680 O O . ASP A 1 89 ? -9.769 -5.828 -8.284 1.00 98.31 89 ASP A O 1
ATOM 684 N N . ALA A 1 90 ? -9.677 -4.119 -9.740 1.00 97.81 90 ALA A N 1
ATOM 685 C CA . ALA A 1 90 ? -8.549 -4.663 -10.492 1.00 97.81 90 ALA A CA 1
ATOM 686 C C . ALA A 1 90 ? -7.285 -4.852 -9.630 1.00 97.81 90 ALA A C 1
ATOM 688 O O . ALA A 1 90 ? -6.423 -5.673 -9.956 1.00 97.81 90 ALA A O 1
ATOM 689 N N . ALA A 1 91 ? -7.154 -4.112 -8.523 1.00 98.31 91 ALA A N 1
ATOM 690 C CA . ALA A 1 91 ? -6.033 -4.241 -7.595 1.00 98.31 91 ALA A CA 1
ATOM 691 C C . ALA A 1 91 ? -6.049 -5.554 -6.786 1.00 98.31 91 ALA A C 1
ATOM 693 O O . ALA A 1 91 ? -4.986 -5.995 -6.340 1.00 98.31 91 ALA A O 1
ATOM 694 N N . VAL A 1 92 ? -7.211 -6.193 -6.600 1.00 98.44 92 VAL A N 1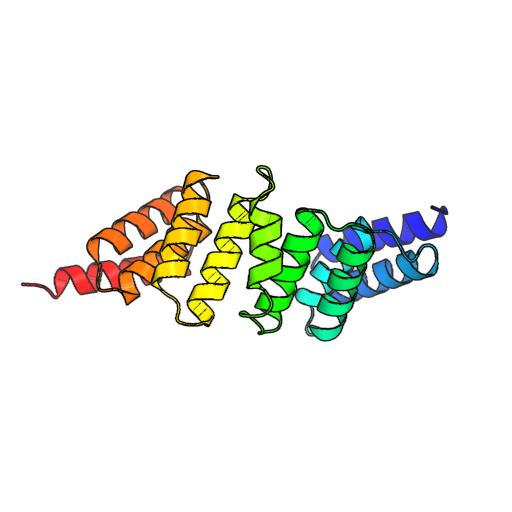
ATOM 695 C CA . VAL A 1 92 ? -7.379 -7.350 -5.699 1.00 98.44 92 VAL A CA 1
ATOM 696 C C . VAL A 1 92 ? -6.509 -8.536 -6.112 1.00 98.44 92 VAL A C 1
ATOM 698 O O . VAL A 1 92 ? -5.723 -9.026 -5.300 1.00 98.44 92 VAL A O 1
ATOM 701 N N . GLU A 1 93 ? -6.604 -8.989 -7.364 1.00 97.94 93 GLU A N 1
ATOM 702 C CA . GLU A 1 93 ? -5.898 -10.194 -7.821 1.00 97.94 93 GLU A CA 1
ATOM 703 C C . GLU A 1 93 ? -4.359 -10.042 -7.755 1.00 97.94 93 GLU A C 1
ATOM 705 O O . GLU A 1 93 ? -3.699 -10.923 -7.191 1.00 97.94 93 GLU A O 1
ATOM 710 N N . PRO A 1 94 ? -3.739 -8.945 -8.247 1.00 98.19 94 PRO A N 1
ATOM 711 C CA . PRO A 1 94 ? -2.301 -8.733 -8.078 1.00 98.19 94 PRO A CA 1
ATOM 712 C C . PRO A 1 94 ? -1.869 -8.696 -6.607 1.00 98.19 94 PRO A C 1
ATOM 714 O O . PRO A 1 94 ? -0.843 -9.274 -6.250 1.00 98.19 94 PRO A O 1
ATOM 717 N N . LEU A 1 95 ? -2.649 -8.058 -5.730 1.00 98.50 95 LEU A N 1
ATOM 718 C CA . LEU A 1 95 ? -2.318 -7.977 -4.305 1.00 98.50 95 LEU A CA 1
ATOM 719 C C . LEU A 1 95 ? -2.420 -9.340 -3.613 1.00 98.50 95 LEU A C 1
ATOM 721 O O . LEU A 1 95 ? -1.552 -9.669 -2.808 1.00 98.50 95 LEU A O 1
ATOM 725 N N . GLN A 1 96 ? -3.404 -10.165 -3.971 1.00 97.81 96 GLN A N 1
ATOM 726 C CA . GLN A 1 96 ? -3.508 -11.543 -3.482 1.00 97.81 96 GLN A CA 1
ATOM 727 C C . GLN A 1 96 ? -2.304 -12.391 -3.906 1.00 97.81 96 GLN A C 1
ATOM 729 O O . GLN A 1 96 ? -1.717 -13.078 -3.072 1.00 97.81 96 GLN A O 1
ATOM 734 N N . LYS A 1 97 ? -1.879 -12.297 -5.174 1.00 97.38 97 LYS A N 1
ATOM 735 C CA . LYS A 1 97 ? -0.673 -12.993 -5.658 1.00 97.38 97 LYS A CA 1
ATOM 736 C C . LYS A 1 97 ? 0.590 -12.514 -4.941 1.00 97.38 97 LYS A C 1
ATOM 738 O O . LYS A 1 97 ? 1.458 -13.318 -4.613 1.00 97.38 97 LYS A O 1
ATOM 743 N N . ALA A 1 98 ? 0.698 -11.212 -4.677 1.00 97.69 98 ALA A N 1
ATOM 744 C CA . ALA A 1 98 ? 1.818 -10.649 -3.930 1.00 97.69 98 ALA A CA 1
ATOM 745 C C . ALA A 1 98 ? 1.838 -11.083 -2.457 1.00 97.69 98 ALA A C 1
ATOM 747 O O . ALA A 1 98 ? 2.915 -11.250 -1.887 1.00 97.69 98 ALA A O 1
ATOM 748 N N . ALA A 1 99 ? 0.666 -11.292 -1.851 1.00 96.19 99 ALA A N 1
ATOM 749 C CA . ALA A 1 99 ? 0.536 -11.667 -0.448 1.00 96.19 99 ALA A CA 1
ATOM 750 C C . ALA A 1 99 ? 1.133 -13.046 -0.118 1.00 96.19 99 ALA A C 1
ATOM 752 O O . ALA A 1 99 ? 1.464 -13.307 1.037 1.00 96.19 99 ALA A O 1
ATOM 753 N N . SER A 1 100 ? 1.333 -13.908 -1.120 1.00 93.25 100 SER A N 1
ATOM 754 C CA . SER A 1 100 ? 2.001 -15.204 -0.951 1.00 93.25 100 SER A CA 1
ATOM 755 C C . SER A 1 100 ? 3.518 -15.104 -0.714 1.00 93.25 100 SER A C 1
ATOM 757 O O . SER A 1 100 ? 4.125 -16.084 -0.286 1.00 93.25 100 SER A O 1
ATOM 759 N N . ASP A 1 101 ? 4.157 -13.955 -0.974 1.00 92.31 101 ASP A N 1
ATOM 760 C CA . ASP A 1 101 ? 5.586 -13.744 -0.692 1.00 92.31 101 ASP A CA 1
ATOM 761 C C . ASP A 1 101 ? 5.770 -13.194 0.728 1.00 92.31 101 ASP A C 1
ATOM 763 O O . ASP A 1 101 ? 5.439 -12.044 1.017 1.00 92.31 101 ASP A O 1
ATOM 767 N N . SER A 1 102 ? 6.357 -13.998 1.617 1.00 87.94 102 SER A N 1
ATOM 768 C CA . SER A 1 102 ? 6.539 -13.662 3.036 1.00 87.94 102 SER A CA 1
ATOM 769 C C . SER A 1 102 ? 7.314 -12.364 3.287 1.00 87.94 102 SER A C 1
ATOM 771 O O . SER A 1 102 ? 7.116 -11.727 4.319 1.00 87.94 102 SER A O 1
ATOM 773 N N . ARG A 1 103 ? 8.164 -11.925 2.349 1.00 91.50 103 ARG A N 1
ATOM 774 C CA . ARG A 1 103 ? 8.972 -10.701 2.503 1.00 91.50 103 ARG A CA 1
ATOM 775 C C . ARG 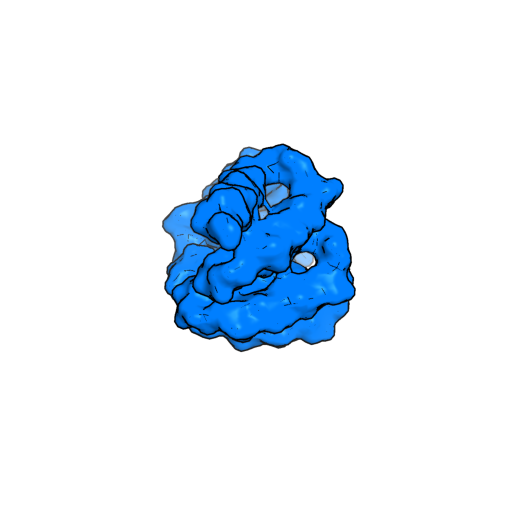A 1 103 ? 8.167 -9.423 2.286 1.00 91.50 103 ARG A C 1
ATOM 777 O O . ARG A 1 103 ? 8.594 -8.359 2.724 1.00 91.50 103 ARG A O 1
ATOM 784 N N . ILE A 1 104 ? 7.048 -9.512 1.570 1.00 93.88 104 ILE A N 1
ATOM 785 C CA . ILE A 1 104 ? 6.203 -8.366 1.202 1.00 93.88 104 ILE A CA 1
ATOM 786 C C . ILE A 1 104 ? 4.730 -8.569 1.566 1.00 93.88 104 ILE A C 1
ATOM 788 O O . ILE A 1 104 ? 3.928 -7.655 1.380 1.00 93.88 104 ILE A O 1
ATOM 792 N N . GLY A 1 105 ? 4.375 -9.741 2.097 1.00 94.06 105 GLY A N 1
ATOM 793 C CA . GLY A 1 105 ? 3.000 -10.142 2.363 1.00 94.06 105 GLY A CA 1
ATOM 794 C C . GLY A 1 105 ? 2.265 -9.159 3.263 1.00 94.06 105 GLY A C 1
ATOM 795 O O . GLY A 1 105 ? 1.114 -8.839 2.995 1.00 94.06 105 GLY A O 1
ATOM 796 N N . ALA A 1 106 ? 2.951 -8.580 4.252 1.00 97.31 106 ALA A N 1
ATOM 797 C CA . ALA A 1 106 ? 2.367 -7.554 5.110 1.00 97.31 106 ALA A CA 1
ATOM 798 C C . ALA A 1 106 ? 1.927 -6.293 4.329 1.00 97.31 106 ALA A C 1
ATOM 800 O O . ALA A 1 106 ? 0.805 -5.829 4.517 1.00 97.31 106 ALA A O 1
ATOM 801 N N . ASP A 1 107 ? 2.763 -5.774 3.416 1.00 97.75 107 ASP A N 1
ATOM 802 C CA . ASP A 1 107 ? 2.417 -4.608 2.576 1.00 97.75 107 ASP A CA 1
ATOM 803 C C . ASP A 1 107 ? 1.307 -4.968 1.574 1.00 97.75 107 ASP A C 1
ATOM 805 O O . ASP A 1 107 ? 0.370 -4.199 1.358 1.00 97.75 107 ASP A O 1
ATOM 809 N N . ALA A 1 108 ? 1.366 -6.174 0.999 1.00 98.19 108 ALA A N 1
ATOM 810 C CA . ALA A 1 108 ? 0.348 -6.669 0.077 1.00 98.19 108 ALA A CA 1
ATOM 811 C C . ALA A 1 108 ? -1.027 -6.800 0.749 1.00 98.19 108 ALA A C 1
ATOM 813 O O . ALA A 1 108 ? -2.013 -6.284 0.225 1.00 98.19 108 ALA A O 1
ATOM 814 N N . PHE A 1 109 ? -1.093 -7.411 1.934 1.00 98.69 109 PHE A N 1
ATOM 815 C CA . PHE A 1 109 ? -2.319 -7.519 2.722 1.00 98.69 109 PHE A CA 1
ATOM 816 C C . PHE A 1 109 ? -2.854 -6.153 3.160 1.00 98.69 109 PHE A C 1
ATOM 818 O O . PHE A 1 109 ? -4.062 -5.924 3.113 1.00 98.69 109 PHE A O 1
ATOM 825 N N . PHE A 1 110 ? -1.979 -5.214 3.524 1.00 98.75 110 PHE A N 1
ATOM 826 C CA . PHE A 1 110 ? -2.391 -3.850 3.849 1.00 98.75 110 PHE A CA 1
ATOM 827 C C . PHE A 1 110 ? -3.061 -3.154 2.654 1.00 98.75 110 PHE A C 1
ATOM 829 O O . PHE A 1 110 ? -4.143 -2.577 2.789 1.00 98.75 110 PHE A O 1
ATOM 836 N N . HIS A 1 111 ? -2.455 -3.229 1.469 1.00 98.56 111 HIS A N 1
ATOM 837 C CA . HIS A 1 111 ? -3.043 -2.671 0.253 1.00 98.56 111 HIS A CA 1
ATOM 838 C C . HIS A 1 111 ? -4.311 -3.417 -0.188 1.00 98.56 111 HIS A C 1
ATOM 840 O O . HIS A 1 111 ? -5.237 -2.790 -0.707 1.00 98.56 111 HIS A O 1
ATOM 846 N N . LEU A 1 112 ? -4.399 -4.726 0.062 1.00 98.38 112 LEU A N 1
ATOM 847 C CA . LEU A 1 112 ? -5.608 -5.512 -0.185 1.00 98.38 112 LEU A CA 1
ATOM 848 C C . LEU A 1 112 ? -6.752 -5.037 0.723 1.00 98.38 112 LEU A C 1
ATOM 850 O O . LEU A 1 112 ? -7.856 -4.785 0.246 1.00 98.38 112 LEU A O 1
ATOM 854 N N . GLY A 1 113 ? -6.459 -4.798 2.004 1.00 98.56 113 GLY A N 1
ATOM 855 C CA . GLY A 1 113 ? -7.396 -4.199 2.951 1.00 98.56 113 GLY A CA 1
ATOM 856 C C . GLY A 1 113 ? -7.894 -2.826 2.497 1.00 98.56 113 GLY A C 1
ATOM 857 O O . GLY A 1 113 ? -9.096 -2.580 2.488 1.00 98.56 113 GLY A O 1
ATOM 858 N N . GLN A 1 114 ? -6.998 -1.949 2.033 1.00 98.62 114 GLN A N 1
ATOM 859 C CA . GLN A 1 114 ? -7.393 -0.650 1.470 1.00 98.62 114 GLN A CA 1
ATOM 860 C C . GLN A 1 114 ? -8.278 -0.776 0.225 1.00 98.62 114 GLN A C 1
ATOM 862 O O . GLN A 1 114 ? -9.211 0.011 0.056 1.00 98.62 114 GLN A O 1
ATOM 867 N N . SER A 1 115 ? -8.003 -1.759 -0.633 1.00 98.56 115 SER A N 1
ATOM 868 C CA . SER A 1 115 ? -8.822 -2.036 -1.817 1.00 98.56 115 SER A CA 1
ATOM 869 C C . SER A 1 115 ? -10.241 -2.425 -1.400 1.00 98.56 115 SER A C 1
ATOM 871 O O . SER A 1 115 ? -11.209 -1.825 -1.860 1.00 98.56 115 SER A O 1
ATOM 873 N N . PHE A 1 116 ? -10.377 -3.328 -0.425 1.00 98.69 116 PHE A N 1
ATOM 874 C CA . PHE A 1 116 ? -11.679 -3.720 0.114 1.00 98.69 116 PHE A CA 1
ATOM 875 C C . PHE A 1 116 ? -12.423 -2.585 0.826 1.00 98.69 116 PHE A C 1
ATOM 877 O O . PHE A 1 116 ? -13.636 -2.480 0.657 1.00 98.69 116 PHE A O 1
ATOM 884 N N . ILE A 1 117 ? -11.728 -1.693 1.544 1.00 98.31 117 ILE A N 1
ATOM 885 C CA . ILE A 1 117 ? -12.347 -0.485 2.121 1.00 98.31 117 ILE A CA 1
ATOM 886 C C . ILE A 1 117 ? -12.987 0.365 1.017 1.00 98.31 117 ILE A C 1
ATOM 888 O O . ILE A 1 117 ? -14.146 0.755 1.147 1.00 98.31 117 ILE A O 1
ATOM 892 N N . ARG A 1 118 ? -12.266 0.623 -0.085 1.00 97.62 118 ARG A N 1
ATOM 893 C CA . ARG A 1 118 ? -12.790 1.417 -1.214 1.00 97.62 118 ARG A CA 1
ATOM 894 C C . ARG A 1 118 ? -13.950 0.735 -1.940 1.00 97.62 118 ARG A C 1
ATOM 896 O O . ARG A 1 118 ? -14.807 1.426 -2.473 1.00 97.62 118 ARG A O 1
ATOM 903 N N . LEU A 1 119 ? -13.992 -0.596 -1.923 1.00 97.75 119 LEU A N 1
ATOM 904 C CA . LEU A 1 119 ? -15.097 -1.397 -2.457 1.00 97.75 119 LEU A CA 1
ATOM 905 C C . LEU A 1 119 ? -16.285 -1.530 -1.485 1.00 97.75 119 LEU A C 1
ATOM 907 O O . LEU A 1 119 ? -17.262 -2.196 -1.812 1.00 97.75 119 LEU A O 1
ATOM 911 N N . GLY A 1 120 ? -16.210 -0.966 -0.274 1.00 96.69 120 GLY A N 1
ATOM 912 C CA . GLY A 1 120 ? -17.248 -1.128 0.754 1.00 96.69 120 GLY A CA 1
ATOM 913 C C . GLY A 1 120 ? -17.270 -2.509 1.427 1.00 96.69 120 GLY A C 1
ATOM 914 O O . GLY A 1 120 ? -18.130 -2.783 2.263 1.00 96.69 120 GLY A O 1
ATOM 915 N N . ARG A 1 121 ? -16.311 -3.385 1.114 1.00 97.81 121 ARG A N 1
ATOM 916 C CA . ARG A 1 121 ? -16.208 -4.762 1.621 1.00 97.81 121 ARG A CA 1
ATOM 917 C C . ARG A 1 121 ? -15.508 -4.792 2.983 1.00 97.81 121 ARG A C 1
ATOM 919 O O . ARG A 1 121 ? -14.395 -5.290 3.127 1.00 97.81 121 ARG A O 1
ATOM 926 N N . MET A 1 122 ? -16.158 -4.228 4.001 1.00 96.88 122 MET A N 1
ATOM 927 C CA . MET A 1 122 ? -15.541 -3.980 5.316 1.00 96.88 122 MET A CA 1
ATOM 928 C C . MET A 1 122 ? -15.095 -5.252 6.055 1.00 96.88 122 MET A C 1
ATOM 930 O O . MET A 1 122 ? -14.076 -5.229 6.742 1.00 96.88 122 MET A O 1
ATOM 934 N N . ALA A 1 123 ? -15.817 -6.368 5.901 1.00 96.81 123 ALA A N 1
ATOM 935 C CA . ALA A 1 123 ? -15.429 -7.644 6.507 1.00 96.81 123 ALA A CA 1
ATOM 936 C C . ALA A 1 123 ? -14.111 -8.171 5.912 1.00 96.81 123 ALA A C 1
ATOM 938 O O . ALA A 1 123 ? -13.166 -8.447 6.652 1.00 96.81 123 ALA A O 1
ATOM 939 N N . ASP A 1 124 ? -14.019 -8.206 4.580 1.00 98.12 124 ASP A N 1
ATOM 940 C CA . ASP A 1 124 ? -12.810 -8.630 3.866 1.00 98.12 124 ASP A CA 1
ATOM 941 C C . ASP A 1 124 ? -11.626 -7.702 4.163 1.00 98.12 124 ASP A C 1
ATOM 943 O O . ASP A 1 124 ? -10.495 -8.160 4.343 1.00 98.12 124 ASP A O 1
ATOM 947 N N . ALA A 1 125 ? -11.887 -6.393 4.276 1.00 98.62 125 ALA A N 1
ATOM 948 C CA . ALA A 1 125 ? -10.884 -5.421 4.689 1.00 98.62 125 ALA A CA 1
ATOM 949 C C . ALA A 1 125 ? -10.306 -5.751 6.070 1.00 98.62 125 ALA A C 1
ATOM 951 O O . ALA A 1 125 ? -9.087 -5.758 6.232 1.00 98.62 125 ALA A O 1
ATOM 952 N N . GLY A 1 126 ? -11.165 -6.058 7.047 1.00 98.50 126 GLY A N 1
ATOM 953 C CA . GLY A 1 126 ? -10.746 -6.462 8.388 1.00 98.50 126 GLY A CA 1
ATOM 954 C C . GLY A 1 126 ? -9.826 -7.682 8.364 1.00 98.50 126 GLY A C 1
ATOM 955 O O . GLY A 1 126 ? -8.720 -7.614 8.896 1.00 98.50 126 GLY A O 1
ATOM 956 N N . SER A 1 127 ? -10.228 -8.752 7.673 1.00 98.44 127 SER A N 1
ATOM 957 C CA . SER A 1 127 ? -9.428 -9.982 7.572 1.00 98.44 127 SER A CA 1
ATOM 958 C C . SER A 1 127 ? -8.079 -9.763 6.878 1.00 98.44 127 SER A C 1
ATOM 960 O O . SER A 1 127 ? -7.054 -10.291 7.321 1.00 98.44 127 SER A O 1
ATOM 962 N N . ALA A 1 128 ? -8.038 -8.952 5.816 1.00 98.62 128 ALA A N 1
ATOM 963 C CA . ALA A 1 128 ? -6.785 -8.606 5.148 1.00 98.62 128 ALA A CA 1
ATOM 964 C C . ALA A 1 128 ? -5.857 -7.797 6.073 1.00 98.62 128 ALA A C 1
ATOM 966 O O . ALA A 1 128 ? -4.667 -8.087 6.165 1.00 98.62 128 ALA A O 1
ATOM 967 N N . LEU A 1 129 ? -6.387 -6.825 6.816 1.00 98.75 129 LEU A N 1
ATOM 968 C CA . LEU A 1 129 ? -5.594 -6.002 7.736 1.00 98.75 129 LEU A CA 1
ATOM 969 C C . LEU A 1 129 ? -5.073 -6.800 8.936 1.00 98.75 129 LEU A C 1
ATOM 971 O O . LEU A 1 129 ? -3.922 -6.624 9.333 1.00 98.75 129 LEU A O 1
ATOM 975 N N . GLU A 1 130 ? -5.872 -7.721 9.471 1.00 98.62 130 GLU A N 1
ATOM 976 C CA . GLU A 1 130 ? -5.434 -8.673 10.498 1.00 98.62 130 GLU A CA 1
ATOM 977 C C . GLU A 1 130 ? -4.305 -9.577 9.980 1.00 98.62 130 GLU A C 1
ATOM 979 O O . GLU A 1 130 ? -3.315 -9.787 10.682 1.00 98.62 130 GLU A O 1
ATOM 984 N N . SER A 1 131 ? -4.382 -10.025 8.723 1.00 98.50 131 SER A N 1
ATOM 985 C CA . SER A 1 131 ? -3.301 -10.784 8.078 1.00 98.50 131 SER A CA 1
ATOM 986 C C . SER A 1 131 ? -2.024 -9.946 7.922 1.00 98.50 131 SER A C 1
ATOM 988 O O . SER A 1 131 ? -0.926 -10.437 8.188 1.00 98.50 131 SER A O 1
ATOM 990 N N . ALA A 1 132 ? -2.146 -8.659 7.571 1.00 98.44 132 ALA A N 1
ATOM 991 C CA . ALA A 1 132 ? -1.006 -7.741 7.505 1.00 98.44 132 ALA A CA 1
ATOM 992 C C . ALA A 1 132 ? -0.318 -7.575 8.871 1.00 98.44 132 ALA A C 1
ATOM 994 O O . ALA A 1 132 ? 0.911 -7.595 8.956 1.00 98.44 132 ALA A O 1
ATOM 995 N N . ILE A 1 133 ? -1.110 -7.448 9.939 1.00 98.44 133 ILE A N 1
ATOM 996 C CA . ILE A 1 133 ? -0.636 -7.327 11.323 1.00 98.44 133 ILE A CA 1
ATOM 997 C C . ILE A 1 133 ? 0.008 -8.631 11.801 1.00 98.44 133 ILE A C 1
ATOM 999 O O . ILE A 1 133 ? 1.042 -8.593 12.461 1.00 98.44 133 ILE A O 1
ATOM 1003 N N . SER A 1 134 ? -0.564 -9.786 11.460 1.00 97.75 134 SER A N 1
ATOM 1004 C CA . SER A 1 134 ? 0.024 -11.085 11.799 1.00 97.75 134 SER A CA 1
ATOM 1005 C C . SER A 1 134 ? 1.388 -11.272 11.127 1.00 97.75 134 SER A C 1
ATOM 1007 O O . SER A 1 134 ? 2.344 -11.686 11.781 1.00 97.75 134 SER A O 1
ATOM 1009 N N . ALA A 1 135 ? 1.506 -10.889 9.850 1.00 96.62 135 ALA A N 1
ATOM 1010 C CA . ALA A 1 135 ? 2.764 -10.942 9.110 1.00 96.62 135 ALA A CA 1
ATOM 1011 C C . ALA A 1 135 ? 3.804 -9.929 9.624 1.00 96.62 135 ALA A C 1
ATOM 1013 O O . ALA A 1 135 ? 5.000 -10.219 9.639 1.00 96.62 135 ALA A O 1
ATOM 1014 N N . MET A 1 136 ? 3.369 -8.740 10.050 1.00 97.38 136 MET A N 1
ATOM 1015 C CA . MET A 1 136 ? 4.236 -7.725 10.645 1.00 97.38 136 MET A CA 1
ATOM 1016 C C . MET A 1 136 ? 3.498 -6.972 11.764 1.00 97.38 136 MET A C 1
ATOM 1018 O O . MET A 1 136 ? 2.834 -5.967 11.495 1.00 97.38 136 MET A O 1
ATOM 1022 N N . PRO A 1 137 ? 3.679 -7.369 13.040 1.00 97.00 137 PRO A N 1
ATOM 1023 C CA . PRO A 1 137 ? 2.995 -6.730 14.169 1.00 97.00 137 PRO A CA 1
ATOM 1024 C C . PRO A 1 137 ? 3.266 -5.225 14.296 1.00 97.00 137 PRO A C 1
ATOM 1026 O O . PRO A 1 137 ? 2.422 -4.483 14.791 1.00 97.00 137 PRO A O 1
ATOM 1029 N N . GLY A 1 138 ? 4.419 -4.763 13.798 1.00 96.75 138 GLY A N 1
ATOM 1030 C CA . GLY A 1 138 ? 4.807 -3.351 13.730 1.00 96.75 138 GLY A CA 1
ATOM 1031 C C . GLY A 1 138 ? 4.231 -2.551 12.558 1.00 96.75 138 GLY A C 1
ATOM 1032 O O . GLY A 1 138 ? 4.632 -1.403 12.359 1.00 96.75 138 GLY A O 1
ATOM 1033 N N . HIS A 1 139 ? 3.327 -3.117 11.750 1.00 97.75 139 HIS A N 1
ATOM 1034 C CA . HIS A 1 139 ? 2.766 -2.444 10.576 1.00 97.75 139 HIS A CA 1
ATOM 1035 C C . HIS A 1 139 ? 1.755 -1.354 10.978 1.00 97.75 139 HIS A C 1
ATOM 1037 O O . HIS A 1 139 ? 0.543 -1.526 10.847 1.00 97.75 139 HIS A O 1
ATOM 1043 N N . ALA A 1 140 ? 2.242 -0.193 11.426 1.00 98.00 140 ALA A N 1
ATOM 1044 C CA . ALA A 1 140 ? 1.401 0.901 11.929 1.00 98.00 140 ALA A CA 1
ATOM 1045 C C . ALA A 1 140 ? 0.231 1.289 10.992 1.00 98.00 140 ALA A C 1
ATOM 1047 O O . ALA A 1 140 ? -0.902 1.360 11.467 1.00 98.00 140 ALA A O 1
ATOM 1048 N N . PRO A 1 141 ? 0.421 1.432 9.658 1.00 98.19 141 PRO A N 1
ATOM 1049 C CA . PRO A 1 141 ? -0.703 1.722 8.762 1.00 98.19 141 PRO A CA 1
ATOM 1050 C C . PRO A 1 141 ? -1.822 0.670 8.768 1.00 98.19 141 PRO A C 1
ATOM 1052 O O . PRO A 1 141 ? -2.981 1.024 8.577 1.00 98.19 141 PRO A O 1
ATOM 1055 N N . ALA A 1 142 ? -1.499 -0.607 9.006 1.00 98.44 142 ALA A N 1
ATOM 1056 C CA . ALA A 1 142 ? -2.490 -1.679 9.022 1.00 98.44 142 ALA A CA 1
ATOM 1057 C C . ALA A 1 142 ? -3.321 -1.622 10.308 1.00 98.44 142 ALA A C 1
ATOM 1059 O O . ALA A 1 142 ? -4.543 -1.718 10.246 1.00 98.44 142 ALA A O 1
ATOM 1060 N N . TRP A 1 143 ? -2.678 -1.350 11.449 1.00 98.75 143 TRP A N 1
ATOM 1061 C CA . TRP A 1 143 ? -3.366 -1.050 12.707 1.00 98.75 143 TRP A CA 1
ATOM 1062 C C . TRP A 1 143 ? -4.300 0.159 12.588 1.00 98.75 143 TRP A C 1
ATOM 1064 O O . TRP A 1 143 ? -5.442 0.099 13.039 1.00 98.75 143 TRP A O 1
ATOM 1074 N N . SER A 1 144 ? -3.842 1.236 11.941 1.00 98.62 144 SER A N 1
ATOM 1075 C CA . SER A 1 144 ? -4.663 2.432 11.722 1.00 98.62 144 SER A CA 1
ATOM 1076 C C . SER A 1 144 ? -5.893 2.132 10.863 1.00 98.62 144 SER A C 1
ATOM 1078 O O 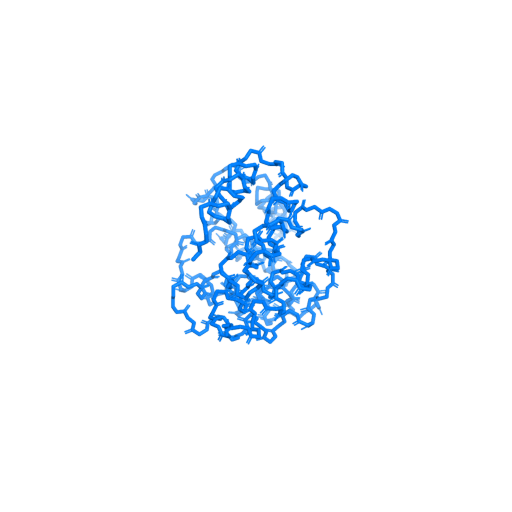. SER A 1 144 ? -7.023 2.419 11.263 1.00 98.62 144 SER A O 1
ATOM 1080 N N . ALA A 1 145 ? -5.691 1.474 9.717 1.00 98.56 145 ALA A N 1
ATOM 1081 C CA . ALA A 1 145 ? -6.779 1.081 8.829 1.00 98.56 145 ALA A CA 1
ATOM 1082 C C . ALA A 1 145 ? -7.755 0.102 9.504 1.00 98.56 145 ALA A C 1
ATOM 1084 O O . ALA A 1 145 ? -8.964 0.227 9.314 1.00 98.56 145 ALA A O 1
ATOM 1085 N N . LEU A 1 146 ? -7.268 -0.823 10.342 1.00 98.69 146 LEU A N 1
ATOM 1086 C CA . LEU A 1 146 ? -8.134 -1.731 11.099 1.00 98.69 146 LEU A CA 1
ATOM 1087 C C . LEU A 1 146 ? -8.998 -0.945 12.089 1.00 98.69 146 LEU A C 1
ATOM 1089 O O . LEU A 1 146 ? -10.190 -1.213 12.206 1.00 98.69 146 LEU A O 1
ATOM 1093 N N . GLY A 1 147 ? -8.429 0.072 12.740 1.00 98.31 147 GLY A N 1
ATOM 1094 C CA . GLY A 1 147 ? -9.174 1.008 13.578 1.00 98.31 147 GLY A CA 1
ATOM 1095 C C . GLY A 1 147 ? -10.319 1.696 12.833 1.00 98.31 147 GLY A C 1
ATOM 1096 O O . GLY A 1 147 ? -11.443 1.732 13.332 1.00 98.31 147 GLY A O 1
ATOM 1097 N N . VAL A 1 148 ? -10.068 2.169 11.609 1.00 98.12 148 VAL A N 1
ATOM 1098 C CA . VAL A 1 148 ? -11.100 2.770 10.743 1.00 98.12 148 VAL A CA 1
ATOM 1099 C C . VAL A 1 148 ? -12.199 1.764 10.392 1.00 98.12 148 VAL A C 1
ATOM 1101 O O . VAL A 1 148 ? -13.381 2.081 10.520 1.00 98.12 148 VAL A O 1
ATOM 1104 N N . VAL A 1 149 ? -11.836 0.537 10.009 1.00 98.38 149 VAL A N 1
ATOM 1105 C CA . VAL A 1 149 ? -12.810 -0.530 9.711 1.00 98.38 149 VAL A CA 1
ATOM 1106 C C . VAL A 1 149 ? -13.670 -0.849 10.939 1.00 98.38 149 VAL A C 1
ATOM 1108 O O . VAL A 1 149 ? -14.887 -0.992 10.832 1.00 98.38 149 VAL A O 1
ATOM 1111 N N . ARG A 1 150 ? -13.067 -0.903 12.132 1.00 98.00 150 ARG A N 1
ATOM 1112 C CA . ARG A 1 150 ? -13.779 -1.166 13.392 1.00 98.00 150 ARG A CA 1
ATOM 1113 C C . ARG A 1 150 ? -14.692 -0.002 13.794 1.00 98.00 150 ARG A C 1
ATOM 1115 O O . ARG A 1 150 ? -15.802 -0.256 14.255 1.00 98.00 150 ARG A O 1
ATOM 1122 N N . LEU A 1 151 ? -14.296 1.250 13.541 1.00 96.62 151 LEU A N 1
ATOM 1123 C CA . LEU A 1 151 ? -15.177 2.418 13.691 1.00 96.62 151 LEU A CA 1
ATOM 1124 C C . LEU A 1 151 ? -16.392 2.336 12.770 1.00 96.62 151 LEU A C 1
ATOM 1126 O O . LEU A 1 151 ? -17.511 2.592 13.214 1.00 96.62 151 LEU A O 1
ATOM 1130 N N . ALA A 1 152 ? -16.192 1.973 11.503 1.00 95.12 152 ALA A N 1
ATOM 1131 C CA . ALA A 1 152 ? -17.292 1.802 10.557 1.00 95.12 152 ALA A CA 1
ATOM 1132 C C . ALA A 1 152 ? -18.264 0.694 11.005 1.00 95.12 152 ALA A C 1
ATOM 1134 O O . ALA A 1 152 ? -19.467 0.813 10.797 1.00 95.12 152 ALA A O 1
ATOM 1135 N N . ALA A 1 153 ? -17.758 -0.333 11.691 1.00 94.81 153 ALA A N 1
ATOM 1136 C CA . ALA A 1 153 ? -18.552 -1.411 12.279 1.00 94.81 153 ALA A CA 1
ATOM 1137 C C . ALA A 1 153 ? -19.173 -1.080 13.655 1.00 94.81 153 ALA A C 1
ATOM 1139 O O . ALA A 1 153 ? -19.743 -1.969 14.285 1.00 94.81 153 ALA A O 1
ATOM 1140 N N . GLY A 1 154 ? -19.031 0.152 14.162 1.00 94.88 154 GLY A N 1
ATOM 1141 C CA . GLY A 1 154 ? -19.554 0.558 15.476 1.00 94.88 154 GLY A CA 1
ATOM 1142 C C . GLY A 1 154 ? -18.782 0.002 16.680 1.00 94.88 154 GLY A C 1
ATOM 1143 O O . GLY A 1 154 ? -19.236 0.123 17.809 1.00 94.88 154 GLY A O 1
ATOM 1144 N N . GLN A 1 155 ? -17.609 -0.594 16.468 1.00 96.50 155 GLN A N 1
ATOM 1145 C CA . GLN A 1 155 ? -16.808 -1.243 17.511 1.00 96.50 155 GLN A CA 1
ATOM 1146 C C . GLN A 1 155 ? -15.767 -0.265 18.067 1.00 96.50 155 GLN A C 1
ATOM 1148 O O . GLN A 1 155 ? -14.566 -0.407 17.813 1.00 96.50 155 GLN A O 1
ATOM 1153 N N . ALA A 1 156 ? -16.235 0.763 18.775 1.00 97.06 156 ALA A N 1
ATOM 1154 C CA . ALA A 1 156 ? -15.417 1.900 19.194 1.00 97.06 156 ALA A CA 1
ATOM 1155 C C . ALA A 1 156 ? -14.255 1.504 20.128 1.00 97.06 156 ALA A C 1
ATOM 1157 O O . ALA A 1 156 ? -13.143 2.005 19.960 1.00 97.06 156 ALA A O 1
ATOM 1158 N N . GLU A 1 157 ? -14.454 0.546 21.037 1.00 97.56 157 GLU A N 1
ATOM 1159 C CA . GLU A 1 157 ? -13.421 0.064 21.964 1.00 97.56 157 GLU A CA 1
ATOM 1160 C C . GLU A 1 157 ? -12.277 -0.604 21.196 1.00 97.56 157 GLU A C 1
ATOM 1162 O O . GLU A 1 157 ? -11.105 -0.253 21.360 1.00 97.56 157 GLU A O 1
ATOM 1167 N N . LYS A 1 158 ? -12.629 -1.534 20.298 1.00 97.88 158 LYS A N 1
ATOM 1168 C CA . LYS A 1 158 ? -11.665 -2.260 19.455 1.00 97.88 158 LYS A CA 1
ATOM 1169 C C . LYS A 1 158 ? -10.939 -1.315 18.505 1.00 97.88 158 LYS A C 1
ATOM 1171 O O . LYS A 1 158 ? -9.748 -1.485 18.250 1.00 97.88 158 LYS A O 1
ATOM 1176 N N . ALA A 1 159 ? -11.640 -0.306 17.992 1.00 98.19 159 ALA A N 1
ATOM 1177 C CA . ALA A 1 159 ? -11.018 0.724 17.180 1.00 98.19 159 ALA A CA 1
ATOM 1178 C C . ALA A 1 159 ? -9.982 1.525 17.975 1.00 98.19 159 ALA A C 1
ATOM 1180 O O . ALA A 1 159 ? -8.854 1.682 17.512 1.00 98.19 159 ALA A O 1
ATOM 1181 N N . ALA A 1 160 ? -10.328 1.990 19.179 1.00 98.25 160 ALA A N 1
ATOM 1182 C CA . ALA A 1 160 ? -9.409 2.736 20.032 1.00 98.25 160 ALA A CA 1
ATOM 1183 C C . ALA A 1 160 ? -8.158 1.914 20.385 1.00 98.25 160 ALA A C 1
ATOM 1185 O O . ALA A 1 160 ? -7.051 2.453 20.387 1.00 98.25 160 ALA A O 1
ATOM 1186 N N . GLU A 1 161 ? -8.304 0.610 20.638 1.00 98.25 161 GLU A N 1
ATOM 1187 C CA . GLU A 1 161 ? -7.166 -0.292 20.843 1.00 98.25 161 GLU A CA 1
ATOM 1188 C C . GLU A 1 161 ? -6.250 -0.347 19.611 1.00 98.25 161 GLU A C 1
ATOM 1190 O O . GLU A 1 161 ? -5.051 -0.075 19.723 1.00 98.25 161 GLU A O 1
ATOM 1195 N N . ALA A 1 162 ? -6.807 -0.633 18.430 1.00 98.31 162 ALA A N 1
ATOM 1196 C CA . ALA A 1 162 ? -6.040 -0.715 17.188 1.00 98.31 162 ALA A CA 1
ATOM 1197 C C . ALA A 1 162 ? -5.318 0.608 16.863 1.00 98.31 162 ALA A C 1
ATOM 1199 O O . ALA A 1 162 ? -4.141 0.618 16.501 1.00 98.31 162 ALA A O 1
ATOM 1200 N N . LEU A 1 163 ? -5.985 1.745 17.067 1.00 98.56 163 LEU A N 1
ATOM 1201 C CA . LEU A 1 163 ? -5.418 3.072 16.818 1.00 98.56 163 LEU A CA 1
ATOM 1202 C C . LEU A 1 163 ? -4.295 3.407 17.809 1.00 98.56 163 LEU A C 1
ATOM 1204 O O . LEU A 1 163 ? -3.253 3.918 17.399 1.00 98.56 163 LEU A O 1
ATOM 1208 N N . ARG A 1 164 ? -4.432 3.045 19.092 1.00 98.44 164 ARG A N 1
ATOM 1209 C CA . ARG A 1 164 ? -3.335 3.162 20.072 1.00 98.44 164 ARG A CA 1
ATOM 1210 C C . ARG A 1 164 ? -2.139 2.291 19.694 1.00 98.44 164 ARG A C 1
ATOM 1212 O O . ARG A 1 164 ? -1.004 2.743 19.827 1.00 98.44 164 ARG A O 1
ATOM 1219 N N . ARG A 1 165 ? -2.367 1.074 19.183 1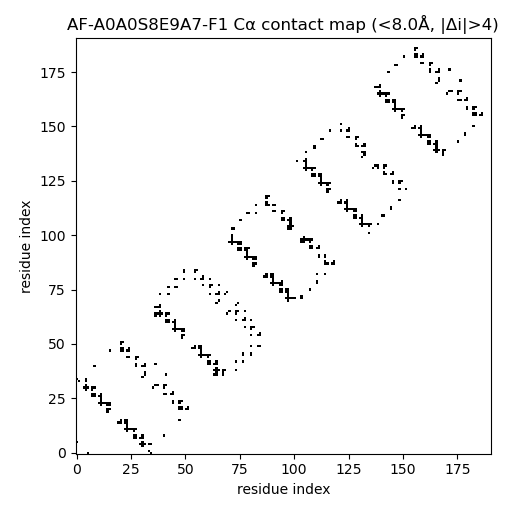.00 98.38 165 ARG A N 1
ATOM 1220 C CA . ARG A 1 165 ? -1.288 0.215 18.662 1.00 98.38 165 ARG A CA 1
ATOM 1221 C C . ARG A 1 165 ? -0.580 0.857 17.471 1.00 98.38 165 ARG A C 1
ATOM 1223 O O . ARG A 1 165 ? 0.645 0.867 17.453 1.00 98.38 165 ARG A O 1
ATOM 1230 N N . SER A 1 166 ? -1.315 1.459 16.535 1.00 98.44 166 SER A N 1
ATOM 1231 C CA . SER A 1 166 ? -0.717 2.246 15.445 1.00 98.44 166 SER A CA 1
ATOM 1232 C C . SER A 1 166 ? 0.176 3.375 15.983 1.00 98.44 166 SER A C 1
ATOM 1234 O O . SER A 1 166 ? 1.338 3.482 15.585 1.00 98.44 166 SER A O 1
ATOM 1236 N N . LEU A 1 167 ? -0.315 4.158 16.953 1.00 98.25 167 LEU A N 1
ATOM 1237 C CA . LEU A 1 167 ? 0.435 5.271 17.553 1.00 98.25 167 LEU A CA 1
ATOM 1238 C C . LEU A 1 167 ? 1.650 4.819 18.366 1.00 98.25 167 LEU A C 1
ATOM 1240 O O . LEU A 1 167 ? 2.639 5.541 18.412 1.00 98.25 167 LEU A O 1
ATOM 1244 N N . ALA A 1 168 ? 1.638 3.621 18.952 1.00 98.00 168 ALA A N 1
ATOM 1245 C CA . ALA A 1 168 ? 2.824 3.071 19.608 1.00 98.00 168 ALA A CA 1
ATOM 1246 C C . ALA A 1 168 ? 4.002 2.898 18.627 1.00 98.00 168 ALA A C 1
ATOM 1248 O O . ALA A 1 168 ? 5.157 3.054 19.017 1.00 98.00 168 ALA A O 1
ATOM 1249 N N . TYR A 1 169 ? 3.717 2.624 17.348 1.00 97.19 169 TYR A N 1
ATOM 1250 C CA . TYR A 1 169 ? 4.726 2.522 16.289 1.00 97.19 169 TYR A CA 1
ATOM 1251 C C . TYR A 1 169 ? 4.953 3.841 15.534 1.00 97.19 169 TYR A C 1
ATOM 1253 O O . TYR A 1 169 ? 6.051 4.078 15.030 1.00 97.19 169 TYR A O 1
ATOM 1261 N N . ARG A 1 170 ? 3.931 4.702 15.427 1.00 97.00 170 ARG A N 1
ATOM 1262 C CA . ARG A 1 170 ? 4.007 6.034 14.799 1.00 97.00 170 ARG A CA 1
ATOM 1263 C C . ARG A 1 170 ? 3.271 7.088 15.639 1.00 97.00 170 ARG A C 1
ATOM 1265 O O . ARG A 1 170 ? 2.145 7.447 15.300 1.00 97.00 170 ARG A O 1
ATOM 1272 N N . PRO A 1 171 ? 3.909 7.638 16.689 1.00 95.81 171 PRO A N 1
ATOM 1273 C CA . PRO A 1 171 ? 3.231 8.504 17.662 1.00 95.81 171 PRO A CA 1
ATOM 1274 C C . PRO A 1 171 ? 2.645 9.804 17.095 1.00 95.81 171 PRO A C 1
ATOM 1276 O O . PRO A 1 171 ? 1.702 10.346 17.661 1.00 95.81 171 PRO A O 1
ATOM 1279 N N . GLY A 1 172 ? 3.200 10.313 15.992 1.00 93.19 172 GLY A N 1
ATOM 1280 C CA . GLY A 1 172 ? 2.821 11.598 15.395 1.00 93.19 172 GLY A CA 1
ATOM 1281 C C . GLY A 1 172 ? 1.890 11.509 14.186 1.00 93.19 172 GLY A C 1
ATOM 1282 O O . GLY A 1 172 ? 1.771 12.491 13.457 1.00 93.19 172 GLY A O 1
ATOM 1283 N N . ASP A 1 173 ? 1.279 10.353 13.908 1.00 96.88 173 ASP A N 1
ATOM 1284 C CA . ASP A 1 173 ? 0.387 10.232 12.753 1.00 96.88 173 ASP A CA 1
ATOM 1285 C C . ASP A 1 173 ? -0.955 10.941 13.002 1.00 96.88 173 ASP A C 1
ATOM 1287 O O . ASP A 1 173 ? -1.842 10.420 13.684 1.00 96.88 173 ASP A O 1
ATOM 1291 N N . ALA A 1 174 ? -1.102 12.138 12.429 1.00 96.12 174 ALA A N 1
ATOM 1292 C CA . ALA A 1 174 ? -2.268 13.001 12.613 1.00 96.12 174 ALA A CA 1
ATOM 1293 C C . ALA A 1 174 ? -3.589 12.320 12.217 1.00 96.12 174 ALA A C 1
ATOM 1295 O O . ALA A 1 174 ? -4.594 12.490 12.908 1.00 96.12 174 ALA A O 1
ATOM 1296 N N . GLY A 1 175 ? -3.587 11.510 11.149 1.00 96.25 175 GLY A N 1
ATOM 1297 C CA . GLY A 1 175 ? -4.773 10.762 10.723 1.00 96.25 175 GLY A CA 1
ATOM 1298 C C . GLY A 1 175 ? -5.211 9.734 11.769 1.00 96.25 175 GLY A C 1
ATOM 1299 O O . GLY A 1 175 ? -6.386 9.666 12.129 1.00 96.25 175 GLY A O 1
ATOM 1300 N N . THR A 1 176 ? -4.259 8.978 12.326 1.00 97.88 176 THR A N 1
ATOM 1301 C CA . THR A 1 176 ? -4.539 8.026 13.411 1.00 97.88 176 THR A CA 1
ATOM 1302 C C . THR A 1 176 ? -5.002 8.733 14.691 1.00 97.88 176 THR A C 1
ATOM 1304 O O . THR A 1 176 ? -5.932 8.250 15.335 1.00 97.88 176 THR A O 1
ATOM 1307 N N . LEU A 1 177 ? -4.411 9.878 15.054 1.00 98.12 177 LEU A N 1
ATOM 1308 C CA . LEU A 1 177 ? -4.846 10.671 16.214 1.00 98.12 177 LEU A CA 1
ATOM 1309 C C . LEU A 1 177 ? -6.295 11.156 16.068 1.00 98.12 177 LEU A C 1
ATOM 1311 O O . LEU A 1 177 ? -7.077 11.021 17.008 1.00 98.12 177 LEU A O 1
ATOM 1315 N N . ALA A 1 178 ? -6.667 11.665 14.891 1.00 97.75 178 ALA A N 1
ATOM 1316 C CA . ALA A 1 178 ? -8.033 12.098 14.608 1.00 97.75 178 ALA A CA 1
ATOM 1317 C C . ALA A 1 178 ? -9.032 10.936 14.730 1.00 97.75 178 ALA A C 1
ATOM 1319 O O . ALA A 1 178 ? -10.040 11.054 15.425 1.00 97.75 178 ALA A O 1
ATOM 1320 N N . ASN A 1 179 ? -8.709 9.779 14.144 1.00 97.94 179 ASN A N 1
ATOM 1321 C CA . ASN A 1 179 ? -9.543 8.583 14.263 1.00 97.94 179 ASN A CA 1
ATOM 1322 C C . ASN A 1 179 ? -9.653 8.099 15.718 1.00 97.94 179 ASN A C 1
ATOM 1324 O O . ASN A 1 179 ? -10.716 7.635 16.133 1.00 97.94 179 ASN A O 1
ATOM 1328 N N . LEU A 1 180 ? -8.580 8.208 16.512 1.00 97.75 180 LEU A N 1
ATOM 1329 C CA . LEU A 1 180 ? -8.613 7.829 17.926 1.00 97.75 180 LEU A CA 1
ATOM 1330 C C . LEU A 1 180 ? -9.533 8.763 18.713 1.00 97.75 180 LEU A C 1
ATOM 1332 O O . LEU A 1 180 ? -10.330 8.282 19.512 1.00 97.75 180 LEU A O 1
ATOM 1336 N N . ALA A 1 181 ? -9.474 10.070 18.456 1.00 97.19 181 ALA A N 1
ATOM 1337 C CA . ALA A 1 181 ? -10.403 11.023 19.054 1.00 97.19 181 ALA A CA 1
ATOM 1338 C C . ALA A 1 181 ? -11.861 10.668 18.712 1.00 97.19 181 ALA A C 1
ATOM 1340 O O . ALA A 1 181 ? -12.696 10.603 19.611 1.00 97.19 181 ALA A O 1
ATOM 1341 N N . THR A 1 182 ? -12.156 10.335 17.449 1.00 97.50 182 THR A N 1
ATOM 1342 C CA . THR A 1 182 ? -13.490 9.859 17.040 1.00 97.50 182 THR A CA 1
ATOM 1343 C C . THR A 1 182 ? -13.917 8.597 17.791 1.00 97.50 182 THR A C 1
ATOM 1345 O O . THR A 1 182 ? -15.069 8.503 18.213 1.00 97.50 182 THR A O 1
ATOM 1348 N N . ALA A 1 183 ? -13.012 7.634 17.987 1.00 97.06 183 ALA A N 1
ATOM 1349 C CA . ALA A 1 183 ? -13.308 6.425 18.753 1.00 97.06 183 ALA A CA 1
ATOM 1350 C C . ALA A 1 183 ? -13.645 6.737 20.215 1.00 97.06 183 ALA A C 1
ATOM 1352 O O . ALA A 1 183 ? -14.619 6.208 20.738 1.00 97.06 183 ALA A O 1
ATOM 1353 N N . LEU A 1 184 ? -12.880 7.621 20.857 1.00 96.12 184 LEU A N 1
ATOM 1354 C CA . LEU A 1 184 ? -13.085 7.988 22.259 1.00 96.12 184 LEU A CA 1
ATOM 1355 C C . LEU A 1 184 ? -14.378 8.774 22.486 1.00 96.12 184 LEU A C 1
ATOM 1357 O O . LEU A 1 184 ? -15.046 8.531 23.485 1.00 96.12 184 LEU A O 1
ATOM 1361 N N . LEU A 1 185 ? -14.752 9.669 21.566 1.00 95.75 185 LEU A N 1
ATOM 1362 C CA . LEU A 1 185 ? -16.027 10.390 21.650 1.00 95.75 185 LEU A CA 1
ATOM 1363 C C . LEU A 1 185 ? -17.211 9.419 21.635 1.00 95.75 185 LEU A C 1
ATOM 1365 O O . LEU A 1 185 ? -18.050 9.470 22.524 1.00 95.75 185 LEU A O 1
ATOM 1369 N N . ARG A 1 186 ? -17.208 8.449 20.710 1.00 94.62 186 ARG A N 1
ATOM 1370 C CA . ARG A 1 186 ? -18.264 7.427 20.644 1.00 94.62 186 ARG A CA 1
ATOM 1371 C C . ARG A 1 186 ? -18.370 6.587 21.916 1.00 94.62 186 ARG A C 1
ATOM 1373 O O . ARG A 1 186 ? -19.466 6.185 22.266 1.00 94.62 186 ARG A O 1
ATOM 1380 N N . LEU A 1 187 ? -17.256 6.330 22.605 1.00 91.88 187 LEU A N 1
ATOM 1381 C CA . LEU A 1 187 ? -17.269 5.631 23.895 1.00 91.88 187 LEU A CA 1
ATOM 1382 C C . LEU A 1 187 ? -17.869 6.478 25.020 1.00 91.88 187 LEU A C 1
ATOM 1384 O O . LEU A 1 187 ? -18.517 5.930 25.901 1.00 91.88 187 LEU A O 1
ATOM 1388 N N . GLY A 1 188 ? -17.638 7.792 25.001 1.00 84.75 188 GLY A N 1
ATOM 1389 C CA . GLY A 1 188 ? -18.205 8.722 25.979 1.00 84.75 188 GLY A CA 1
ATOM 1390 C C . GLY A 1 188 ? -19.696 9.002 25.776 1.00 84.75 188 GLY A C 1
ATOM 1391 O O . GLY A 1 188 ? -20.371 9.370 26.731 1.00 84.75 188 GLY A O 1
ATOM 1392 N N . ASP A 1 189 ? -20.209 8.800 24.560 1.00 73.44 189 ASP A N 1
ATOM 1393 C CA . ASP A 1 189 ? -21.621 9.004 24.209 1.00 73.44 189 ASP A CA 1
ATOM 1394 C C . ASP A 1 189 ? -22.532 7.816 24.589 1.00 73.44 189 ASP A C 1
ATOM 1396 O O . ASP A 1 189 ? -23.753 7.903 24.438 1.00 73.44 189 ASP A O 1
ATOM 1400 N N . HIS A 1 190 ? -21.969 6.705 25.075 1.00 57.91 190 HIS A N 1
ATOM 1401 C CA . HIS A 1 190 ? -22.725 5.561 25.587 1.00 57.91 190 HIS A CA 1
ATOM 1402 C C . HIS A 1 190 ? -22.852 5.669 27.124 1.00 57.91 190 HIS A C 1
ATOM 1404 O O . HIS A 1 190 ? -21.848 5.467 27.809 1.00 57.91 190 HIS A O 1
ATOM 1410 N N . PRO A 1 191 ? -24.037 6.031 27.668 1.00 49.25 191 PRO A N 1
ATOM 1411 C CA . PRO A 1 191 ? -24.260 6.194 29.109 1.00 49.25 191 PRO A CA 1
ATOM 1412 C C . PRO A 1 191 ? -24.292 4.873 29.889 1.00 49.25 191 PRO A C 1
ATOM 1414 O O . PRO A 1 191 ? -24.672 3.833 29.300 1.00 49.25 191 PRO A O 1
#

Sequence (191 aa):
MTSTTRRWLEEGRRRHRKGDTRGALEAYGRCLRGAPDQPDVLLLAAMAASQSDCPRDAETFARRAVAVRPDGRSMLTLGKVLLHGGDPDAAVEPLQKAASDSRIGADAFFHLGQSFIRLGRMADAGSALESAISAMPGHAPAWSALGVVRLAAGQAEKAAEALRRSLAYRPGDAGTLANLATALLRLGDHP

pLDDT: mean 94.61, std 6.55, range [49.25, 98.75]